Protein AF-A0A812TAL2-F1 (afdb_monomer)

pLDDT: mean 70.81, std 27.14, range [25.25, 98.31]

Solvent-accessible surface area (backbone atoms only — not comparable to full-atom values): 18413 Å² total; per-residue (Å²): 141,84,88,77,86,83,82,88,74,94,72,99,72,86,80,77,86,70,83,81,76,83,75,88,71,81,83,80,89,79,87,90,86,90,84,83,92,79,91,80,86,88,83,81,95,79,86,88,77,86,75,78,80,83,80,77,78,79,77,62,91,80,79,77,72,78,91,72,80,92,76,93,80,84,91,73,89,74,75,75,75,74,78,81,70,75,44,68,90,78,67,33,70,95,39,42,75,54,50,40,64,72,46,57,54,49,50,55,55,48,54,50,52,53,41,52,52,51,50,57,46,23,55,50,31,34,54,51,9,53,55,29,54,60,48,64,79,84,64,83,71,69,89,88,45,74,67,40,54,53,50,52,54,49,42,52,49,36,34,56,51,9,53,51,28,35,50,52,18,49,49,42,53,68,50,54,39,47,48,48,56,51,51,53,52,50,50,54,53,54,49,53,50,53,54,52,46,50,53,50,52,50,51,52,53,50,51,50,51,53,52,36,53,50,34,47,51,50,22,53,51,32,45,52,53,18,50,51,37,46,50,50,40,70,68,43,77,89,53,57,68,72,59,42,51,50,38,47,52,50,20,53,52,33,46,52,50,20,53,54,31,43,54,55,30,54,52,37,48,58,52,69,76,40,83,90,70,61,96,81,39,76,76,57,73,78,73,76,76,77,81,81,80,79,87,128

Foldseek 3Di:
DDDDDDDDDDDDDDDDPDDPPPDDDDDDDDDDDDDDDDDDDDDDDDDDDDDPPPPPPVDDPVPPPDPDDDDDDDDDPDDPPPPPPPDCVHRCLVVVVVCCVPPLVVVLVVLVVVLVVLLVQLVVLLVQLVVLLPPCPPPDQDPDDPVSVVVVVVNVVSNVSSVVSNVSSVCSVPPVSVVSVVVSVVSVVVSVLVVVLSVVLVVLLVVLVVQLVVLVVVLVVLVVVLVVLVVCLVVVPVDDPVVSVVSVVVSVVSVVVSVVSVVVNVVSVVVSPDDSDDVPRPVVVVVPDDPPPDDD

Secondary structure (DSSP, 8-state):
-------------------------------------------------PPP--------TT--S----------------------HHHHSGGGHHHHIIIIIHHHHHHHHHHHHHHHHHHHHHHHHHHHHHTTTTT----TT-HHHHHHHHHHHHHHHHHHHHHHHHHHIIIIIIHHHHHHHHHHHHHHHHHHHHHHHHHHHHHHHHHHHHHHHHHHHHHHHHHHHHHHHHHH-TTS-HHHHHHHHHHHHHHHHHHHHHHHHHHHHHHHHHS----TT-TTGGGS---------

InterPro domains:
  IPR027267 AH/BAR domain superfamily [G3DSA:1.20.1270.60] (82-274)
  IPR027267 AH/BAR domain superfamily [SSF103657] (87-273)

Radius of gyration: 39.33 Å; Cα contacts (8 Å, |Δi|>4): 130; chains: 1; bounding box: 79×53×125 Å

Sequence (296 aa):
MIVISVTSVGLRQKIPIAAVVVSWREPVSAMAQDAPAAAAEAPPDRPIASMPELTSQAEWPWRKVESAESVEEKEAPAEVPEDKSLRFRRDLWDKFDFLWRERIEPSQGLLQKVADLLRSRAELERKYGESLLGFGGDLQVEPGNPLHTAVDAMIVNFRNRGEQSITLADELEQDIIVCFDTVIKQHKEVSRKIHSDVQLVTKYAQERRKAHDRLARRYGSRCAEAEYLAQDCLQAVSMKTADRLKLAQQATVLSKQARLAEYEYYQSIEQADGPVVPAECSLCLVAGQLPATSRS

Structure (mmCIF, N/CA/C/O backbone):
data_AF-A0A812TAL2-F1
#
_entry.id   AF-A0A812TAL2-F1
#
loop_
_atom_site.group_PDB
_atom_site.id
_atom_site.type_symbol
_atom_site.label_atom_id
_atom_site.label_alt_id
_atom_site.label_comp_id
_atom_site.label_asym_id
_atom_site.label_entity_id
_atom_site.label_seq_id
_atom_site.pdbx_PDB_ins_code
_atom_site.Cartn_x
_atom_site.Cartn_y
_atom_site.Cartn_z
_atom_site.occupancy
_atom_site.B_iso_or_equiv
_atom_site.auth_seq_id
_atom_site.auth_comp_id
_atom_site.auth_asym_id
_atom_site.auth_atom_id
_atom_site.pdbx_PDB_model_num
ATOM 1 N N . MET A 1 1 ? 17.053 24.116 -25.003 1.00 30.70 1 MET A N 1
ATOM 2 C CA . MET A 1 1 ? 18.026 24.622 -24.011 1.00 30.70 1 MET A CA 1
ATOM 3 C C . MET A 1 1 ? 17.245 25.312 -22.904 1.00 30.70 1 MET A C 1
ATOM 5 O O . MET A 1 1 ? 16.652 26.351 -23.159 1.00 30.70 1 MET A O 1
ATOM 9 N N . ILE A 1 2 ? 17.159 24.708 -21.720 1.00 27.19 2 ILE A N 1
ATOM 10 C CA . ILE A 1 2 ? 16.550 25.344 -20.545 1.00 27.19 2 ILE A CA 1
ATOM 11 C C . ILE A 1 2 ? 17.633 25.395 -19.475 1.00 27.19 2 ILE A C 1
ATOM 13 O O . ILE A 1 2 ? 18.136 24.367 -19.033 1.00 27.19 2 ILE A O 1
ATOM 17 N N . VAL A 1 3 ? 18.028 26.616 -19.129 1.00 27.23 3 VAL A N 1
ATOM 18 C CA . VAL A 1 3 ? 18.949 26.920 -18.037 1.00 27.23 3 VAL A CA 1
ATOM 19 C C . VAL A 1 3 ? 18.149 26.878 -16.742 1.00 27.23 3 VAL A C 1
ATOM 21 O O . VAL A 1 3 ? 17.163 27.600 -16.607 1.00 27.23 3 VAL A O 1
ATOM 24 N N . ILE A 1 4 ? 18.579 26.059 -15.784 1.00 30.67 4 ILE A N 1
ATOM 25 C CA . ILE A 1 4 ? 18.065 26.092 -14.414 1.00 30.67 4 ILE A CA 1
ATOM 26 C C . ILE A 1 4 ? 19.209 26.560 -13.515 1.00 30.67 4 ILE A C 1
ATOM 28 O O . ILE A 1 4 ? 20.098 25.789 -13.162 1.00 30.67 4 ILE A O 1
ATOM 32 N N . SER A 1 5 ? 19.193 27.846 -13.158 1.00 25.25 5 SER A N 1
ATOM 33 C CA . SER A 1 5 ? 20.009 28.375 -12.064 1.00 25.25 5 SER A CA 1
ATOM 34 C C . SER A 1 5 ? 19.399 27.938 -10.738 1.00 25.25 5 SER A C 1
ATOM 36 O O . SER A 1 5 ? 18.287 28.339 -10.400 1.00 25.25 5 SER A O 1
ATOM 38 N N . VAL A 1 6 ? 20.141 27.142 -9.972 1.00 29.20 6 VAL A N 1
ATOM 39 C CA . VAL A 1 6 ? 19.824 26.841 -8.575 1.00 29.20 6 VAL A CA 1
ATOM 40 C C . VAL A 1 6 ? 20.571 27.844 -7.703 1.00 29.20 6 VAL A C 1
ATOM 42 O O . VAL A 1 6 ? 21.775 27.720 -7.497 1.00 29.20 6 VAL A O 1
ATOM 45 N N . THR A 1 7 ? 19.869 28.843 -7.175 1.00 26.55 7 THR A N 1
ATOM 46 C CA . THR A 1 7 ? 20.359 29.630 -6.039 1.00 26.55 7 THR A CA 1
ATOM 47 C C . THR A 1 7 ? 19.768 29.059 -4.757 1.00 26.55 7 THR A C 1
ATOM 49 O O . THR A 1 7 ? 18.566 29.118 -4.506 1.00 26.55 7 THR A O 1
ATOM 52 N N . SER A 1 8 ? 20.633 28.464 -3.936 1.00 37.31 8 SER A N 1
ATOM 53 C CA . SER A 1 8 ? 20.283 28.006 -2.597 1.00 37.31 8 SER A CA 1
ATOM 54 C C . SER A 1 8 ? 20.095 29.201 -1.666 1.00 37.31 8 SER A C 1
ATOM 56 O O . SER A 1 8 ? 21.035 29.969 -1.460 1.00 37.31 8 SER A O 1
ATOM 58 N N . VAL A 1 9 ? 18.936 29.305 -1.021 1.00 28.78 9 VAL A N 1
ATOM 59 C CA . VAL A 1 9 ? 18.803 30.014 0.255 1.00 28.78 9 VAL A CA 1
ATOM 60 C C . VAL A 1 9 ? 17.969 29.133 1.170 1.00 28.78 9 VAL A C 1
ATOM 62 O O . VAL A 1 9 ? 16.832 28.781 0.864 1.00 28.78 9 VAL A O 1
ATOM 65 N N . GLY A 1 10 ? 18.583 28.713 2.274 1.00 36.44 10 GLY A N 1
ATOM 66 C CA . GLY A 1 10 ? 17.944 27.883 3.276 1.00 36.44 10 GLY A CA 1
ATOM 67 C C . GLY A 1 10 ? 16.764 28.593 3.924 1.00 36.44 10 GLY A C 1
ATOM 68 O O . GLY A 1 10 ? 16.885 29.730 4.363 1.00 36.44 10 GLY A O 1
ATOM 69 N N . LEU A 1 11 ? 15.645 27.885 4.036 1.00 28.44 11 LEU A N 1
ATOM 70 C CA . LEU A 1 11 ? 14.628 28.090 5.060 1.00 28.44 11 LEU A CA 1
ATOM 71 C C . LEU A 1 11 ? 13.729 26.855 5.084 1.00 28.44 11 LEU A C 1
ATOM 73 O O . LEU A 1 11 ? 13.242 26.386 4.060 1.00 28.44 11 LEU A O 1
ATOM 77 N N . ARG A 1 12 ? 13.553 26.303 6.286 1.00 42.06 12 ARG A N 1
ATOM 78 C CA . ARG A 1 12 ? 12.640 25.201 6.599 1.00 42.06 12 ARG A CA 1
ATOM 79 C C . ARG A 1 12 ? 11.240 25.516 6.068 1.00 42.06 12 ARG A C 1
ATOM 81 O O . ARG A 1 12 ? 10.525 26.273 6.719 1.00 42.06 12 ARG A O 1
ATOM 88 N N . GLN A 1 13 ? 10.809 24.910 4.966 1.00 30.39 13 GLN A N 1
ATOM 89 C CA . GLN A 1 13 ? 9.411 24.977 4.544 1.00 30.39 13 GLN A CA 1
ATOM 90 C C . GLN A 1 13 ? 8.909 23.636 4.011 1.00 30.39 13 GLN A C 1
ATOM 92 O O . GLN A 1 13 ? 9.583 22.909 3.290 1.00 30.39 13 GLN A O 1
ATOM 97 N N . LYS A 1 14 ? 7.710 23.314 4.497 1.00 32.12 14 LYS A N 1
ATOM 98 C CA . LYS A 1 14 ? 6.925 22.100 4.299 1.00 32.12 14 LYS A CA 1
ATOM 99 C C . LYS A 1 14 ? 6.654 21.894 2.809 1.00 32.12 14 LYS A C 1
ATOM 101 O O . LYS A 1 14 ? 6.206 22.821 2.146 1.00 32.12 14 LYS A O 1
ATOM 106 N N . ILE A 1 15 ? 6.870 20.678 2.318 1.00 28.09 15 ILE A N 1
ATOM 107 C CA . ILE A 1 15 ? 6.481 20.263 0.967 1.00 28.09 15 ILE A CA 1
ATOM 108 C C . ILE A 1 15 ? 5.014 19.807 1.036 1.00 28.09 15 ILE A C 1
ATOM 110 O O . ILE A 1 15 ? 4.747 18.791 1.682 1.00 28.09 15 ILE A O 1
ATOM 114 N N . PRO A 1 16 ? 4.041 20.505 0.423 1.00 29.81 16 PRO A N 1
ATOM 115 C CA . PRO A 1 16 ? 2.752 19.897 0.137 1.00 29.81 16 PRO A CA 1
ATOM 116 C C . PRO A 1 16 ? 2.925 18.939 -1.048 1.00 29.81 16 PRO A C 1
ATOM 118 O O . PRO A 1 16 ? 3.434 19.323 -2.100 1.00 29.81 16 PRO A O 1
ATOM 121 N N . ILE A 1 17 ? 2.503 17.684 -0.886 1.00 31.28 17 ILE A N 1
ATOM 122 C CA . ILE A 1 17 ? 2.359 16.748 -2.006 1.00 31.28 17 ILE A CA 1
ATOM 123 C C . ILE A 1 17 ? 1.153 17.234 -2.815 1.00 31.28 17 ILE A C 1
ATOM 125 O O . ILE A 1 17 ? 0.009 16.895 -2.519 1.00 31.28 17 ILE A O 1
ATOM 129 N N . ALA A 1 18 ? 1.403 18.104 -3.791 1.00 29.84 18 ALA A N 1
ATOM 130 C CA . ALA A 1 18 ? 0.420 18.445 -4.803 1.00 29.84 18 ALA A CA 1
ATOM 131 C C . ALA A 1 18 ? 0.191 17.206 -5.677 1.00 29.84 18 ALA A C 1
ATOM 133 O O . ALA A 1 18 ? 1.143 16.594 -6.161 1.00 29.84 18 ALA A O 1
ATOM 134 N N . ALA A 1 19 ? -1.075 16.831 -5.859 1.00 29.42 19 ALA A N 1
ATOM 135 C CA . ALA A 1 19 ? -1.477 15.852 -6.853 1.00 29.42 19 ALA A CA 1
ATOM 136 C C . ALA A 1 19 ? -0.951 16.306 -8.222 1.00 29.42 19 ALA A C 1
ATOM 138 O O . ALA A 1 19 ? -1.400 17.314 -8.767 1.00 29.42 19 ALA A O 1
ATOM 139 N N . VAL A 1 20 ? 0.030 15.582 -8.759 1.00 29.33 20 VAL A N 1
ATOM 140 C CA . VAL A 1 20 ? 0.539 15.820 -10.107 1.00 29.33 20 VAL A CA 1
ATOM 141 C C . VAL A 1 20 ? -0.487 15.245 -11.078 1.00 29.33 20 VAL A C 1
ATOM 143 O O . VAL A 1 20 ? -0.451 14.071 -11.434 1.00 29.33 20 VAL A O 1
ATOM 146 N N . VAL A 1 21 ? -1.446 16.078 -11.477 1.00 26.06 21 VAL A N 1
ATOM 147 C CA . VAL A 1 21 ? -2.254 15.838 -12.673 1.00 26.06 21 VAL A CA 1
ATOM 148 C C . VAL A 1 21 ? -1.368 16.196 -13.861 1.00 26.06 21 VAL A C 1
ATOM 150 O O . VAL A 1 21 ? -1.176 17.370 -14.175 1.00 26.06 21 VAL A O 1
ATOM 153 N N . VAL A 1 22 ? -0.782 15.184 -14.502 1.00 27.78 22 VAL A N 1
ATOM 154 C CA . VAL A 1 22 ? -0.082 15.361 -15.779 1.00 27.78 22 VAL A CA 1
ATOM 155 C C . VAL A 1 22 ? -1.143 15.577 -16.858 1.00 27.78 22 VAL A C 1
ATOM 157 O O . VAL A 1 22 ? -1.722 14.632 -17.389 1.00 27.78 22 VAL A O 1
ATOM 160 N N . SER A 1 23 ? -1.441 16.844 -17.142 1.00 25.81 23 SER A N 1
ATOM 161 C CA . SER A 1 23 ? -2.232 17.247 -18.303 1.00 25.81 23 SER A CA 1
ATOM 162 C C . SER A 1 23 ? -1.348 17.159 -19.543 1.00 25.81 23 SER A C 1
ATOM 164 O O . SER A 1 23 ? -0.488 18.013 -19.753 1.00 25.81 23 SER A O 1
ATOM 166 N N . TRP A 1 24 ? -1.575 16.152 -20.382 1.00 26.67 24 TRP A N 1
ATOM 167 C CA . TRP A 1 24 ? -1.003 16.100 -21.723 1.00 26.67 24 TRP A CA 1
ATOM 168 C C . TRP A 1 24 ? -1.652 17.197 -22.569 1.00 26.67 24 TRP A C 1
ATOM 170 O O . TRP A 1 24 ? -2.841 17.133 -22.874 1.00 26.67 24 TRP A O 1
ATOM 180 N N . ARG A 1 25 ? -0.887 18.239 -22.899 1.00 27.52 25 ARG A N 1
ATOM 181 C CA . ARG A 1 25 ? -1.290 19.258 -23.870 1.00 27.52 25 ARG A CA 1
ATOM 182 C C . ARG A 1 25 ? -0.411 19.079 -25.097 1.00 27.52 25 ARG A C 1
ATOM 184 O O . ARG A 1 25 ? 0.802 19.248 -25.009 1.00 27.52 25 ARG A O 1
ATOM 191 N N . GLU A 1 26 ? -1.026 18.697 -26.208 1.00 27.73 26 GLU A N 1
ATOM 192 C CA . GLU A 1 26 ? -0.368 18.629 -27.511 1.00 27.73 26 GLU A CA 1
ATOM 193 C C . GLU A 1 26 ? 0.228 20.005 -27.856 1.00 27.73 26 GLU A C 1
ATOM 195 O O . GLU A 1 26 ? -0.466 21.023 -27.722 1.00 27.73 26 GLU A O 1
ATOM 200 N N . PRO A 1 27 ? 1.498 20.090 -28.285 1.00 31.77 27 PRO A N 1
ATOM 201 C CA . PRO A 1 27 ? 2.029 21.336 -28.803 1.00 31.77 27 PRO A CA 1
ATOM 202 C C . PRO A 1 27 ? 1.453 21.581 -30.201 1.00 31.77 27 PRO A C 1
ATOM 204 O O . PRO A 1 27 ? 1.850 20.9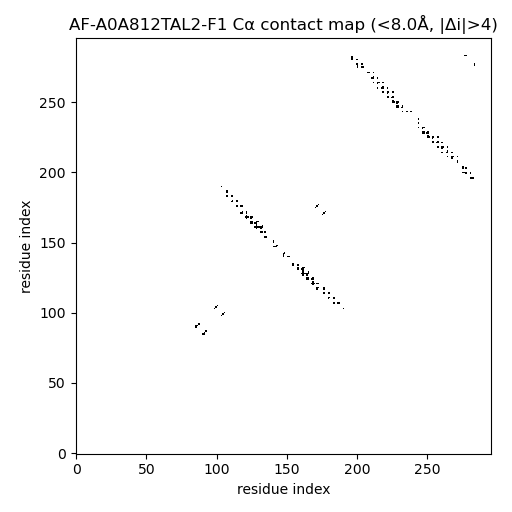64 -31.188 1.00 31.77 27 PRO A O 1
ATOM 207 N N . VAL A 1 28 ? 0.515 22.525 -30.276 1.00 31.89 28 VAL A N 1
ATOM 208 C CA . VAL A 1 28 ? 0.110 23.182 -31.522 1.00 31.89 28 VAL A CA 1
ATOM 209 C C . VAL A 1 28 ? 1.352 23.849 -32.118 1.00 31.89 28 VAL A C 1
ATOM 211 O O . VAL A 1 28 ? 1.876 24.810 -31.556 1.00 31.89 28 VAL A O 1
ATOM 214 N N . SER A 1 29 ? 1.834 23.322 -33.245 1.00 32.53 29 SER A N 1
ATOM 215 C CA . SER A 1 29 ? 2.862 23.968 -34.063 1.00 32.53 29 SER A CA 1
ATOM 216 C C . SER A 1 29 ? 2.326 25.296 -34.586 1.00 32.53 29 SER A C 1
ATOM 218 O O . SER A 1 29 ? 1.415 25.324 -35.412 1.00 32.53 29 SER A O 1
ATOM 220 N N . ALA A 1 30 ? 2.907 26.396 -34.119 1.00 29.53 30 ALA A N 1
ATOM 221 C CA . ALA A 1 30 ? 2.729 27.708 -34.711 1.00 29.53 30 ALA A CA 1
ATOM 222 C C . ALA A 1 30 ? 4.096 28.257 -35.133 1.00 29.53 30 ALA A C 1
ATOM 224 O O . ALA A 1 30 ? 5.024 28.313 -34.331 1.00 29.53 30 ALA A O 1
ATOM 225 N N . MET A 1 31 ? 4.133 28.722 -36.384 1.00 28.98 31 MET A N 1
ATOM 226 C CA . MET A 1 31 ? 5.158 29.549 -37.032 1.00 28.98 31 MET A CA 1
ATOM 227 C C . MET A 1 31 ? 6.303 28.813 -37.742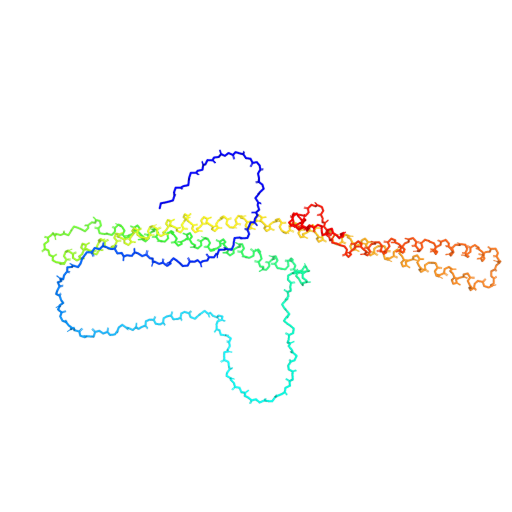 1.00 28.98 31 MET A C 1
ATOM 229 O O . MET A 1 31 ? 7.442 28.776 -37.292 1.00 28.98 31 MET A O 1
ATOM 233 N N . ALA A 1 32 ? 5.984 28.336 -38.947 1.00 29.98 32 ALA A N 1
ATOM 234 C CA . ALA A 1 32 ? 6.913 28.312 -40.069 1.00 29.98 32 ALA A CA 1
ATOM 235 C C . ALA A 1 32 ? 6.538 29.457 -41.025 1.00 29.98 32 ALA A C 1
ATOM 237 O O . ALA A 1 32 ? 5.535 29.343 -41.726 1.00 29.98 32 ALA A O 1
ATOM 238 N N . GLN A 1 33 ? 7.310 30.546 -41.039 1.00 31.41 33 GLN A N 1
ATOM 239 C CA . GLN A 1 33 ? 7.365 31.518 -42.139 1.00 31.41 33 GLN A CA 1
ATOM 240 C C . GLN A 1 33 ? 8.771 32.128 -42.176 1.00 31.41 33 GLN A C 1
ATOM 242 O O . GLN A 1 33 ? 9.156 32.811 -41.235 1.00 31.41 33 GLN A O 1
ATOM 247 N N . ASP A 1 34 ? 9.541 31.770 -43.208 1.00 28.14 34 ASP A N 1
ATOM 248 C CA . ASP A 1 34 ? 10.341 32.671 -44.060 1.00 28.14 34 ASP A CA 1
ATOM 249 C C . ASP A 1 34 ? 11.491 31.913 -44.745 1.00 28.14 34 ASP A C 1
ATOM 251 O O . ASP A 1 34 ? 12.514 31.631 -44.129 1.00 28.14 34 ASP A O 1
ATOM 255 N N . ALA A 1 35 ? 11.321 31.601 -46.037 1.00 30.00 35 ALA A N 1
ATOM 256 C CA . ALA A 1 35 ? 12.364 31.660 -47.074 1.00 30.00 35 ALA A CA 1
ATOM 257 C C . ALA A 1 35 ? 11.774 31.304 -48.462 1.00 30.00 35 ALA A C 1
ATOM 259 O O . ALA A 1 35 ? 10.789 30.568 -48.534 1.00 30.00 35 ALA A O 1
ATOM 260 N N . PRO A 1 36 ? 12.321 31.856 -49.564 1.00 34.84 36 PRO A N 1
ATOM 261 C CA . PRO A 1 36 ? 11.548 32.186 -50.757 1.00 34.84 36 PRO A CA 1
ATOM 262 C C . PRO A 1 36 ? 11.497 31.093 -51.831 1.00 34.84 36 PRO A C 1
ATOM 264 O O . PRO A 1 36 ? 12.333 30.198 -51.918 1.00 34.84 36 PRO A O 1
ATOM 267 N N . ALA A 1 37 ? 10.493 31.257 -52.693 1.00 37.22 37 ALA A N 1
ATOM 268 C CA . ALA A 1 37 ? 10.231 30.494 -53.900 1.00 37.22 37 ALA A CA 1
ATOM 269 C C . ALA A 1 37 ? 11.394 30.529 -54.907 1.00 37.22 37 ALA A C 1
ATOM 271 O O . ALA A 1 37 ? 11.850 31.600 -55.308 1.00 37.22 37 ALA A O 1
ATOM 272 N N . ALA A 1 38 ? 11.777 29.353 -55.405 1.00 29.05 38 ALA A N 1
ATOM 273 C CA . ALA A 1 38 ? 12.469 29.200 -56.677 1.00 29.05 38 ALA A CA 1
ATOM 274 C C . ALA A 1 38 ? 11.894 27.981 -57.410 1.00 29.05 38 ALA A C 1
ATOM 276 O O . ALA A 1 38 ? 11.919 26.856 -56.917 1.00 29.05 38 ALA A O 1
ATOM 277 N N . ALA A 1 39 ? 11.310 28.257 -58.571 1.00 35.16 39 ALA A N 1
ATOM 278 C CA . ALA A 1 39 ? 10.731 27.296 -59.491 1.00 35.16 39 ALA A CA 1
ATOM 279 C C . ALA A 1 39 ? 11.816 26.454 -60.180 1.00 35.16 39 ALA A C 1
ATOM 281 O O . ALA A 1 39 ? 12.817 27.013 -60.620 1.00 35.16 39 ALA A O 1
ATOM 282 N N . ALA A 1 40 ? 11.572 25.152 -60.353 1.00 31.55 40 ALA A N 1
ATOM 283 C CA . ALA A 1 40 ? 12.162 24.353 -61.429 1.00 31.55 40 ALA A CA 1
ATOM 284 C C . ALA A 1 40 ? 11.382 23.037 -61.626 1.00 31.55 40 ALA A C 1
ATOM 286 O O . ALA A 1 40 ? 11.437 22.137 -60.798 1.00 31.55 40 ALA A O 1
ATOM 287 N N . GLU A 1 41 ? 10.629 23.013 -62.727 1.00 31.02 41 GLU A N 1
ATOM 288 C CA . GLU A 1 41 ? 10.324 21.891 -63.631 1.00 31.02 41 GLU A CA 1
ATOM 289 C C . GLU A 1 41 ? 9.938 20.508 -63.070 1.00 31.02 41 GLU A C 1
ATOM 291 O O . GLU A 1 41 ? 10.752 19.734 -62.575 1.00 31.02 41 GLU A O 1
ATOM 296 N N . ALA A 1 42 ? 8.677 20.140 -63.316 1.00 39.56 42 ALA A N 1
ATOM 297 C CA . ALA A 1 42 ? 8.181 18.769 -63.258 1.00 39.56 42 ALA A CA 1
ATOM 298 C C . ALA A 1 42 ? 8.373 18.045 -64.609 1.00 39.56 42 ALA A C 1
ATOM 300 O O . ALA A 1 42 ? 8.048 18.622 -65.651 1.00 39.56 42 ALA A O 1
ATOM 301 N N . PRO A 1 43 ? 8.790 16.765 -64.607 1.00 41.12 43 PRO A N 1
ATOM 302 C CA . PRO A 1 43 ? 8.540 15.843 -65.712 1.00 41.12 43 PRO A CA 1
ATOM 303 C C . PRO A 1 43 ? 7.686 14.621 -65.279 1.00 41.12 43 PRO A C 1
ATOM 305 O O . PRO A 1 43 ? 7.455 14.413 -64.089 1.00 41.12 43 PRO A O 1
ATOM 308 N N . PRO A 1 44 ? 7.148 13.843 -66.241 1.00 41.84 44 PRO A N 1
ATOM 309 C CA . PRO A 1 44 ? 5.729 13.487 -66.279 1.00 41.84 44 PRO A CA 1
ATOM 310 C C . PRO A 1 44 ? 5.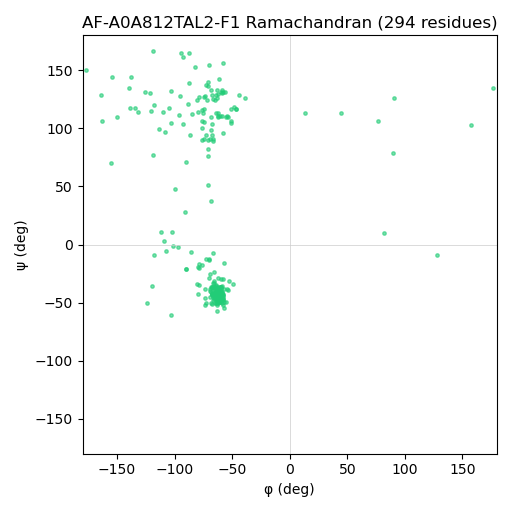355 12.145 -65.635 1.00 41.84 44 PRO A C 1
ATOM 312 O O . PRO A 1 44 ? 6.185 11.257 -65.435 1.00 41.84 44 PRO A O 1
ATOM 315 N N . ASP A 1 45 ? 4.045 12.018 -65.411 1.00 42.16 45 ASP A N 1
ATOM 316 C CA . ASP A 1 45 ? 3.298 10.845 -64.959 1.00 42.16 45 ASP A CA 1
ATOM 317 C C . ASP A 1 45 ? 3.771 9.512 -65.563 1.00 42.16 45 ASP A C 1
ATOM 319 O O . ASP A 1 45 ? 3.755 9.292 -66.779 1.00 42.16 45 ASP A O 1
ATOM 323 N N . ARG A 1 46 ? 4.081 8.561 -64.676 1.00 36.34 46 ARG A N 1
ATOM 324 C CA . ARG A 1 46 ? 3.993 7.124 -64.959 1.00 36.34 46 ARG A CA 1
ATOM 325 C C . ARG A 1 46 ? 3.116 6.463 -63.892 1.00 36.34 46 ARG A C 1
ATOM 327 O O . ARG A 1 46 ? 3.341 6.710 -62.709 1.00 36.34 46 ARG A O 1
ATOM 334 N N . PRO A 1 47 ? 2.134 5.631 -64.278 1.00 44.28 47 PRO A N 1
ATOM 335 C CA . PRO A 1 47 ? 1.241 4.980 -63.331 1.00 44.28 47 PRO A CA 1
ATOM 336 C C . PRO A 1 47 ? 1.834 3.652 -62.824 1.00 44.28 47 PRO A C 1
ATOM 338 O O . PRO A 1 47 ? 2.685 3.064 -63.491 1.00 44.28 47 PRO A O 1
ATOM 341 N N . ILE A 1 48 ? 1.246 3.143 -61.727 1.00 33.31 48 ILE A N 1
ATOM 342 C CA . ILE A 1 48 ? 1.384 1.789 -61.135 1.00 33.31 48 ILE A CA 1
ATOM 343 C C . ILE A 1 48 ? 2.529 1.705 -60.093 1.00 33.31 48 ILE A C 1
ATOM 345 O O . ILE A 1 48 ? 3.657 2.066 -60.386 1.00 33.31 48 ILE A O 1
ATOM 349 N N . ALA A 1 49 ? 2.351 1.258 -58.845 1.00 31.72 49 ALA A N 1
ATOM 350 C CA . ALA A 1 49 ? 1.332 0.400 -58.246 1.00 31.72 49 ALA A CA 1
ATOM 351 C C . ALA A 1 49 ? 0.880 0.926 -56.873 1.00 31.72 49 ALA A C 1
ATOM 353 O O . ALA A 1 49 ? 1.680 1.420 -56.081 1.00 31.72 49 ALA A O 1
ATOM 354 N N . SER A 1 50 ? -0.407 0.749 -56.587 1.00 39.09 50 SER A N 1
ATOM 355 C CA . SER A 1 50 ? -1.016 0.863 -55.264 1.00 39.09 50 SER A CA 1
ATOM 356 C C . SER A 1 50 ? -0.200 0.118 -54.202 1.00 39.09 50 SER A C 1
ATOM 358 O O . SER A 1 50 ? -0.086 -1.109 -54.252 1.00 39.09 50 SER A O 1
ATOM 360 N N . MET A 1 51 ? 0.336 0.855 -53.228 1.00 33.19 51 MET A N 1
ATOM 361 C CA . MET A 1 51 ? 0.769 0.272 -51.960 1.00 33.19 51 MET A CA 1
ATOM 362 C C . MET A 1 51 ? -0.453 -0.378 -51.295 1.00 33.19 51 MET A C 1
ATOM 364 O O . MET A 1 51 ? -1.497 0.272 -51.225 1.00 33.19 51 MET A O 1
ATOM 368 N N . PRO A 1 52 ? -0.376 -1.630 -50.813 1.00 38.69 52 PRO A N 1
ATOM 369 C CA . PRO A 1 52 ? -1.430 -2.155 -49.963 1.00 38.69 52 PRO A CA 1
ATOM 370 C C . PRO A 1 52 ? -1.433 -1.347 -48.661 1.00 38.69 52 PRO A C 1
ATOM 372 O O . PRO A 1 52 ? -0.401 -1.241 -47.994 1.00 38.69 52 PRO A O 1
ATOM 375 N N . GLU A 1 53 ? -2.579 -0.762 -48.312 1.00 37.06 53 GLU A N 1
ATOM 376 C CA . GLU A 1 53 ? -2.820 -0.215 -46.979 1.00 37.06 53 GLU A CA 1
ATOM 377 C C . GLU A 1 53 ? -2.527 -1.314 -45.953 1.00 37.06 53 GLU A C 1
ATOM 379 O O . GLU A 1 53 ? -3.258 -2.299 -45.842 1.00 37.06 53 GLU A O 1
ATOM 384 N N . LEU A 1 54 ? -1.438 -1.164 -45.195 1.00 32.28 54 LEU A N 1
ATOM 385 C CA . LEU A 1 54 ? -1.242 -1.934 -43.975 1.00 32.28 54 LEU A CA 1
ATOM 386 C C . LEU A 1 54 ? -2.229 -1.407 -42.927 1.00 32.28 54 LEU A C 1
ATOM 388 O O . LEU A 1 54 ? -1.887 -0.620 -42.047 1.00 32.28 54 LEU A O 1
ATOM 392 N N . THR A 1 55 ? -3.470 -1.877 -42.996 1.00 40.50 55 THR A N 1
ATOM 393 C CA . THR A 1 55 ? -4.381 -1.876 -41.854 1.00 40.50 55 THR A CA 1
ATOM 394 C C . THR A 1 55 ? -3.896 -2.925 -40.853 1.00 40.50 55 THR A C 1
ATOM 396 O O . THR A 1 55 ? -4.460 -4.012 -40.755 1.00 40.50 55 THR A O 1
ATOM 399 N N . SER A 1 56 ? -2.833 -2.637 -40.096 1.00 36.91 56 SER A N 1
ATOM 400 C CA . SER A 1 56 ? -2.521 -3.417 -38.892 1.00 36.91 56 SER A CA 1
ATOM 401 C C . SER A 1 56 ? -3.220 -2.773 -37.700 1.00 36.91 56 SER A C 1
ATOM 403 O O . SER A 1 56 ? -2.613 -2.144 -36.831 1.00 36.91 56 SER A O 1
ATOM 405 N N . GLN A 1 57 ? -4.542 -2.908 -37.684 1.00 35.06 57 GLN A N 1
ATOM 406 C CA . GLN A 1 57 ? -5.330 -2.713 -36.482 1.00 35.06 57 GLN A CA 1
ATOM 407 C C . GLN A 1 57 ? -4.942 -3.853 -35.528 1.00 35.06 57 GLN A C 1
ATOM 409 O O . GLN A 1 57 ? -5.460 -4.961 -35.616 1.00 35.06 57 GLN A O 1
ATOM 414 N N . ALA A 1 58 ? -3.942 -3.625 -34.675 1.00 35.06 58 ALA A N 1
ATOM 415 C CA . ALA A 1 58 ? -3.625 -4.544 -33.592 1.00 35.06 58 ALA A CA 1
ATOM 416 C C . ALA A 1 58 ? -4.797 -4.504 -32.598 1.00 35.06 58 ALA A C 1
ATOM 418 O O . ALA A 1 58 ? -4.898 -3.611 -31.754 1.00 35.06 58 ALA A O 1
ATOM 419 N N . GLU A 1 59 ? -5.738 -5.431 -32.768 1.00 32.19 59 GLU A N 1
ATOM 420 C CA . GLU A 1 59 ? -6.857 -5.639 -31.857 1.00 32.19 59 GLU A CA 1
ATOM 421 C C . GLU A 1 59 ? -6.324 -6.080 -30.490 1.00 32.19 59 GLU A C 1
ATOM 423 O O . GLU A 1 59 ? -5.757 -7.160 -30.325 1.00 32.19 59 GLU A O 1
ATOM 428 N N . TRP A 1 60 ? -6.505 -5.225 -29.486 1.00 33.00 60 TRP A N 1
ATOM 429 C CA . TRP A 1 60 ? -6.209 -5.562 -28.100 1.00 33.00 60 TRP A CA 1
ATOM 430 C C . TRP A 1 60 ? -7.248 -6.575 -27.575 1.00 33.00 60 TRP A C 1
ATOM 432 O O . TRP A 1 60 ? -8.446 -6.359 -27.785 1.00 33.00 60 TRP A O 1
ATOM 442 N N . PRO A 1 61 ? -6.853 -7.637 -26.839 1.00 35.16 61 PRO A N 1
ATOM 443 C CA . PRO A 1 61 ? -7.706 -8.807 -26.566 1.00 35.16 61 PRO A CA 1
ATOM 444 C C . PRO A 1 61 ? -8.936 -8.542 -25.684 1.00 35.16 61 PRO A C 1
ATOM 446 O O . PRO A 1 61 ? -9.763 -9.426 -25.498 1.00 35.16 61 PRO A O 1
ATOM 449 N N . TRP A 1 62 ? -9.068 -7.343 -25.119 1.00 42.56 62 TRP A N 1
ATOM 450 C CA . TRP A 1 62 ? -10.162 -6.962 -24.218 1.00 42.56 62 TRP A CA 1
ATOM 451 C C . TRP A 1 62 ? -11.296 -6.212 -24.933 1.00 42.56 62 TRP A C 1
ATOM 453 O O . TRP A 1 62 ? -12.295 -5.878 -24.304 1.00 42.56 62 TRP A O 1
ATOM 463 N N . ARG A 1 63 ? -11.167 -5.938 -26.241 1.00 33.59 63 ARG A N 1
ATOM 464 C CA . ARG A 1 63 ? -12.159 -5.187 -27.034 1.00 33.59 63 ARG A CA 1
ATOM 465 C C . ARG A 1 63 ? -13.218 -6.088 -27.697 1.00 33.59 63 ARG A C 1
ATOM 467 O O . ARG A 1 63 ? -13.763 -5.739 -28.737 1.00 33.59 63 ARG A O 1
ATOM 474 N N . LYS A 1 64 ? -13.505 -7.244 -27.094 1.00 36.25 64 LYS A N 1
ATOM 475 C CA . LYS A 1 64 ? -14.653 -8.099 -27.425 1.00 36.25 64 LYS A CA 1
ATOM 476 C C . LYS A 1 64 ? -15.542 -8.223 -26.193 1.00 36.25 64 LYS A C 1
ATOM 478 O O . LYS A 1 64 ? -15.507 -9.217 -25.480 1.00 36.25 64 LYS A O 1
ATOM 483 N N . VAL A 1 65 ? -16.309 -7.169 -25.941 1.00 35.69 65 VAL A N 1
ATOM 484 C CA . VAL A 1 65 ? -17.629 -7.308 -25.328 1.00 35.69 65 VAL A CA 1
ATOM 485 C C . VAL A 1 65 ? -18.592 -6.776 -26.372 1.00 35.69 65 VAL A C 1
ATOM 487 O O . VAL A 1 65 ? -18.418 -5.678 -26.897 1.00 35.69 65 VAL A O 1
ATOM 490 N N . GLU A 1 66 ? -19.483 -7.662 -26.769 1.00 32.75 66 GLU A N 1
ATOM 491 C CA . GLU A 1 66 ? -20.255 -7.641 -27.995 1.00 32.75 66 GLU A CA 1
ATOM 492 C C . GLU A 1 66 ? -21.194 -6.434 -28.059 1.00 32.75 66 GLU A C 1
ATOM 494 O O . GLU A 1 66 ? -22.041 -6.227 -27.193 1.00 32.75 66 GLU A O 1
ATOM 499 N N . SER A 1 67 ? -21.078 -5.671 -29.146 1.00 36.50 67 SER A N 1
ATOM 500 C CA . SER A 1 67 ? -22.222 -4.983 -29.731 1.00 36.50 67 SER A CA 1
ATOM 501 C C . SER A 1 67 ? -23.121 -6.060 -30.334 1.00 36.50 67 SER A C 1
ATOM 503 O O . SER A 1 67 ? -22.912 -6.467 -31.474 1.00 36.50 67 SER A O 1
ATOM 505 N N . ALA A 1 68 ? -24.068 -6.571 -29.549 1.00 35.16 68 ALA A N 1
ATOM 506 C CA . ALA A 1 68 ? -25.157 -7.388 -30.062 1.00 35.16 68 ALA A CA 1
ATOM 507 C C . ALA A 1 68 ? -26.374 -6.492 -30.304 1.00 35.16 68 ALA A C 1
ATOM 509 O O . ALA A 1 68 ? -26.773 -5.692 -29.457 1.00 35.16 68 ALA A O 1
ATOM 510 N N . GLU A 1 69 ? -26.883 -6.614 -31.520 1.00 33.69 69 GLU A N 1
ATOM 511 C CA . GLU A 1 69 ? -27.949 -5.843 -32.131 1.00 33.69 69 GLU A CA 1
ATOM 512 C C . GLU A 1 69 ? -29.275 -5.875 -31.360 1.00 33.69 69 GLU A C 1
ATOM 514 O O . GLU A 1 69 ? -29.614 -6.797 -30.621 1.00 33.69 69 GLU A O 1
ATOM 519 N N . SER A 1 70 ? -30.033 -4.815 -31.618 1.00 31.97 70 SER A N 1
ATOM 520 C CA . SER A 1 70 ? -31.430 -4.572 -31.287 1.0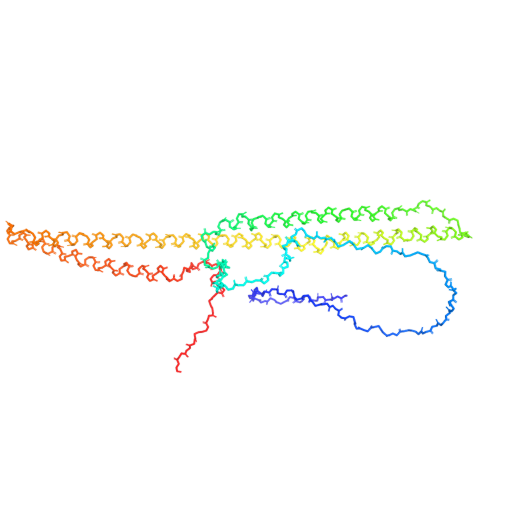0 31.97 70 SER A CA 1
ATOM 521 C C . SER A 1 70 ? -32.367 -5.755 -31.551 1.00 31.97 70 SER A C 1
ATOM 523 O O . SER A 1 70 ? -32.491 -6.207 -32.689 1.00 31.97 70 SER A O 1
ATOM 525 N N . VAL A 1 71 ? -33.147 -6.121 -30.533 1.00 33.75 71 VAL A N 1
ATOM 526 C CA . VAL A 1 71 ? -34.456 -6.767 -30.687 1.00 33.75 71 VAL A CA 1
ATOM 527 C C . VAL A 1 71 ? -35.446 -6.032 -29.779 1.00 33.75 71 VAL A C 1
ATOM 529 O O . VAL A 1 71 ? -35.299 -6.025 -28.559 1.00 33.75 71 VAL A O 1
ATOM 532 N N . GLU A 1 72 ? -36.430 -5.369 -30.388 1.00 37.50 72 GLU A N 1
ATOM 533 C CA . GLU A 1 72 ? -37.647 -4.897 -29.721 1.00 37.50 72 GLU A CA 1
ATOM 534 C C . GLU A 1 72 ? -38.488 -6.104 -29.267 1.00 37.50 72 GLU A C 1
ATOM 536 O O . GLU A 1 72 ? -38.813 -6.939 -30.101 1.00 37.50 72 GLU A O 1
ATOM 541 N N . GLU A 1 73 ? -38.856 -6.195 -27.982 1.00 30.58 73 GLU A N 1
ATOM 542 C CA . GLU A 1 73 ? -40.258 -6.240 -27.507 1.00 30.58 73 GLU A CA 1
ATOM 543 C C . GLU A 1 73 ? -40.358 -6.442 -25.972 1.00 30.58 73 GLU A C 1
ATOM 545 O O . GLU A 1 73 ? -39.769 -7.360 -25.411 1.00 30.58 73 GLU A O 1
ATOM 550 N N . LYS A 1 74 ? -41.237 -5.631 -25.356 1.00 30.92 74 LYS A N 1
ATOM 551 C CA . LYS A 1 74 ? -42.012 -5.821 -24.101 1.00 30.92 74 LYS A CA 1
ATOM 552 C C . LYS A 1 74 ? -41.376 -5.668 -22.699 1.00 30.92 74 LYS A C 1
ATOM 554 O O . LYS A 1 74 ? -40.719 -6.549 -22.163 1.00 30.92 74 LYS A O 1
ATOM 559 N N . GLU A 1 75 ? -41.759 -4.537 -22.091 1.00 37.25 75 GLU A N 1
ATOM 560 C CA . GLU A 1 75 ? -42.074 -4.232 -20.678 1.00 37.25 75 GLU A CA 1
ATOM 561 C C . GLU A 1 75 ? -41.704 -5.227 -19.558 1.00 37.25 75 GLU A C 1
ATOM 563 O O . GLU A 1 75 ? -42.380 -6.227 -19.329 1.00 37.25 75 GLU A O 1
ATOM 568 N N . ALA A 1 76 ? -40.770 -4.789 -18.709 1.00 34.25 76 ALA A N 1
ATOM 569 C CA . ALA A 1 76 ? -40.918 -4.724 -17.249 1.00 34.25 76 ALA A CA 1
ATOM 570 C C . ALA A 1 76 ? -39.962 -3.627 -16.724 1.00 34.25 76 ALA A C 1
ATOM 572 O O . ALA A 1 76 ? -38.886 -3.456 -17.305 1.00 34.25 76 ALA A O 1
ATOM 573 N N . PRO A 1 77 ? -40.305 -2.848 -15.678 1.00 37.66 77 PRO A N 1
ATOM 574 C CA . PRO A 1 77 ? -39.411 -1.817 -15.163 1.00 37.66 77 PRO A CA 1
ATOM 575 C C . PRO A 1 77 ? -38.198 -2.496 -14.526 1.00 37.66 77 PRO A C 1
ATOM 577 O O . PRO A 1 77 ? -38.287 -3.067 -13.441 1.00 37.66 77 PRO A O 1
ATOM 580 N N . ALA A 1 78 ? -37.072 -2.463 -15.235 1.00 40.94 78 ALA A N 1
ATOM 581 C CA . ALA A 1 78 ? -35.795 -2.908 -14.717 1.00 40.94 78 ALA A CA 1
ATOM 582 C C . ALA A 1 78 ? -35.435 -2.023 -13.520 1.00 40.94 78 ALA A C 1
ATOM 584 O O . ALA A 1 78 ? -35.155 -0.831 -13.672 1.00 40.94 78 ALA A O 1
ATOM 585 N N . GLU A 1 79 ? -35.469 -2.611 -12.325 1.00 45.31 79 GLU A N 1
ATOM 586 C CA . GLU A 1 79 ? -34.747 -2.081 -11.179 1.00 45.31 79 GLU A CA 1
ATOM 587 C C . GLU A 1 79 ? -33.321 -1.797 -11.644 1.00 45.31 79 GLU A C 1
ATOM 589 O O . GLU A 1 79 ? -32.618 -2.692 -12.119 1.00 45.31 79 GLU A O 1
ATOM 594 N N . VAL A 1 80 ? -32.925 -0.526 -11.575 1.00 44.03 80 VAL A N 1
ATOM 595 C CA . VAL A 1 80 ? -31.548 -0.105 -11.816 1.00 44.03 80 VAL A CA 1
ATOM 596 C C . VAL A 1 80 ? -30.683 -0.992 -10.923 1.00 44.03 80 VAL A C 1
ATOM 598 O O . VAL A 1 80 ? -30.859 -0.929 -9.703 1.00 44.03 80 VAL A O 1
ATOM 601 N N . PRO A 1 81 ? -29.797 -1.846 -11.471 1.00 44.66 81 PRO A N 1
ATOM 602 C CA . PRO A 1 81 ? -28.887 -2.588 -10.627 1.00 44.66 81 PRO A CA 1
ATOM 603 C C . PRO A 1 81 ? -28.051 -1.522 -9.940 1.00 44.66 81 PRO A C 1
ATOM 605 O O . PRO A 1 81 ? -27.306 -0.805 -10.609 1.00 44.66 81 PRO A O 1
ATOM 608 N N . GLU A 1 82 ? -28.260 -1.350 -8.630 1.00 47.75 82 GLU A N 1
ATOM 609 C CA . GLU A 1 82 ? -27.428 -0.471 -7.827 1.00 47.75 82 GLU A CA 1
ATOM 610 C C . GLU A 1 82 ? -25.995 -0.806 -8.189 1.00 47.75 82 GLU A C 1
ATOM 612 O O . GLU A 1 82 ? -25.547 -1.947 -8.040 1.00 47.75 82 GLU A O 1
ATOM 617 N N . ASP A 1 83 ? -25.326 0.189 -8.750 1.00 46.25 83 ASP A N 1
ATOM 618 C CA . ASP A 1 83 ? -23.946 0.116 -9.150 1.00 46.25 83 ASP A CA 1
ATOM 619 C C . ASP A 1 83 ? -23.175 -0.238 -7.873 1.00 46.25 83 ASP A C 1
ATOM 621 O O . ASP A 1 83 ? -22.901 0.620 -7.026 1.00 46.25 83 ASP A O 1
ATOM 625 N N . LYS A 1 84 ? -22.900 -1.538 -7.673 1.00 56.19 84 LYS A N 1
ATOM 626 C CA . LYS A 1 84 ? -22.093 -2.096 -6.576 1.00 56.19 84 LYS A CA 1
ATOM 627 C C . LYS A 1 84 ? -20.635 -1.730 -6.823 1.00 56.19 84 LYS A C 1
ATOM 629 O O . LYS A 1 84 ? -19.739 -2.573 -6.823 1.00 56.19 84 LYS A O 1
ATOM 634 N N . SER A 1 85 ? -20.402 -0.450 -7.064 1.00 50.00 85 SER A N 1
ATOM 635 C CA . SER A 1 85 ? -19.109 0.180 -7.101 1.00 50.00 85 SER A CA 1
ATOM 636 C C . SER A 1 85 ? -18.591 0.111 -5.671 1.00 50.00 85 SER A C 1
ATOM 638 O O . SER A 1 85 ? -18.897 0.967 -4.839 1.00 50.00 85 SER A O 1
ATOM 640 N N . LEU A 1 86 ? -17.906 -0.997 -5.364 1.00 50.62 86 LEU A N 1
ATOM 641 C CA . LEU A 1 86 ? -17.288 -1.268 -4.072 1.00 50.62 86 LEU A CA 1
ATOM 642 C C . LEU A 1 86 ? -16.443 -0.053 -3.712 1.00 50.62 86 LEU A C 1
ATOM 644 O O . LEU A 1 86 ? -15.396 0.203 -4.316 1.00 50.62 86 LEU A O 1
ATOM 648 N N . ARG A 1 87 ? -16.917 0.747 -2.759 1.00 56.44 87 ARG A N 1
ATOM 649 C CA . ARG A 1 87 ? -16.201 1.966 -2.399 1.00 56.44 87 ARG A CA 1
ATOM 650 C C . ARG A 1 87 ? -15.046 1.545 -1.515 1.00 56.44 87 ARG A C 1
ATOM 652 O O . ARG A 1 87 ? -15.252 0.920 -0.476 1.00 56.44 87 ARG A O 1
ATOM 659 N N . PHE A 1 88 ? -13.835 1.965 -1.880 1.00 52.53 88 PHE A N 1
ATOM 660 C CA . PHE A 1 88 ? -12.610 1.691 -1.116 1.00 52.53 88 PHE A CA 1
ATOM 661 C C . PHE A 1 88 ? -12.757 2.015 0.374 1.00 52.53 88 PHE A C 1
ATOM 663 O O . PHE A 1 88 ? -12.254 1.309 1.239 1.00 52.53 88 PHE A O 1
ATOM 670 N N . ARG A 1 89 ? -13.533 3.057 0.674 1.00 54.12 89 ARG A N 1
ATOM 671 C CA . ARG A 1 89 ? -13.793 3.541 2.028 1.00 54.12 89 ARG A CA 1
ATOM 672 C C . ARG A 1 89 ? -14.779 2.693 2.843 1.00 54.12 89 ARG A C 1
ATOM 674 O O . ARG A 1 89 ? -14.845 2.889 4.048 1.00 54.12 89 ARG A O 1
ATOM 681 N N . ARG A 1 90 ? -15.578 1.832 2.202 1.00 54.78 90 ARG A N 1
ATOM 682 C CA . ARG A 1 90 ? -16.719 1.141 2.827 1.00 54.78 90 ARG A CA 1
ATOM 683 C C . ARG A 1 90 ? -16.588 -0.385 2.793 1.00 54.78 90 ARG A C 1
ATOM 685 O O . ARG A 1 90 ? -16.926 -1.016 3.783 1.00 54.78 90 ARG A O 1
ATOM 692 N N . ASP A 1 91 ? -16.021 -0.948 1.722 1.00 59.88 91 ASP A N 1
ATOM 693 C CA . ASP A 1 91 ? -16.038 -2.405 1.482 1.00 59.88 91 ASP A CA 1
ATOM 694 C C . ASP A 1 91 ? -14.647 -3.061 1.449 1.00 59.88 91 ASP A C 1
ATOM 696 O O . ASP A 1 91 ? -14.531 -4.287 1.383 1.00 59.88 91 ASP A O 1
ATOM 700 N N . LEU A 1 92 ? -13.578 -2.258 1.448 1.00 65.88 92 LEU A N 1
ATOM 701 C CA . LEU A 1 92 ? -12.211 -2.750 1.245 1.00 65.88 92 LEU A CA 1
ATOM 702 C C . LEU A 1 92 ? -11.343 -2.739 2.503 1.00 65.88 92 LEU A C 1
ATOM 704 O O . LEU A 1 92 ? -10.243 -3.281 2.456 1.00 65.88 92 LEU A O 1
ATOM 708 N N . TRP A 1 93 ? -11.831 -2.205 3.627 1.00 68.38 93 TRP A N 1
ATOM 709 C CA . TRP A 1 93 ? -11.074 -2.209 4.883 1.00 68.38 93 TRP A CA 1
ATOM 710 C C . TRP A 1 93 ? -10.777 -3.638 5.356 1.00 68.38 93 TRP A C 1
ATOM 712 O O . TRP A 1 93 ? -9.622 -3.995 5.573 1.00 68.38 93 TRP A O 1
ATOM 722 N N . ASP A 1 94 ? -11.795 -4.499 5.361 1.00 73.31 94 ASP A N 1
ATOM 723 C CA . ASP A 1 94 ? -11.658 -5.913 5.737 1.00 73.31 94 ASP A CA 1
ATOM 724 C C . ASP A 1 94 ? -10.876 -6.741 4.700 1.00 73.31 94 ASP A C 1
ATOM 726 O O . ASP A 1 94 ? -10.476 -7.873 4.963 1.00 73.31 94 ASP A O 1
ATOM 730 N N . LYS A 1 95 ? -10.650 -6.183 3.504 1.00 81.31 95 LYS A N 1
ATOM 731 C CA . LYS A 1 95 ? -9.946 -6.828 2.386 1.00 81.31 95 LYS A CA 1
ATOM 732 C C . LYS A 1 95 ? -8.594 -6.181 2.087 1.00 81.31 95 LYS A C 1
ATOM 734 O O . LYS A 1 95 ? -8.000 -6.498 1.054 1.00 81.31 95 LYS A O 1
ATOM 739 N N . PHE A 1 96 ? -8.095 -5.301 2.956 1.00 86.00 96 PHE A N 1
ATOM 740 C CA . PHE A 1 96 ? -6.838 -4.592 2.723 1.00 86.00 96 PHE A CA 1
ATOM 741 C C . PHE A 1 96 ? -5.681 -5.563 2.471 1.00 86.00 96 PHE A C 1
ATOM 743 O O . PHE A 1 96 ? -5.009 -5.449 1.452 1.00 86.00 96 PHE A O 1
ATOM 750 N N . ASP A 1 97 ? -5.516 -6.579 3.323 1.00 86.44 97 ASP A N 1
ATOM 751 C CA . ASP A 1 97 ? -4.435 -7.565 3.189 1.00 86.44 97 ASP A CA 1
ATOM 752 C C . ASP A 1 97 ? -4.519 -8.378 1.891 1.00 86.44 97 ASP A C 1
ATOM 754 O O . ASP A 1 97 ? -3.502 -8.850 1.381 1.00 86.44 97 ASP A O 1
ATOM 758 N N . PHE A 1 98 ? -5.731 -8.578 1.368 1.00 88.19 98 PHE A N 1
ATOM 759 C CA . PHE A 1 98 ? -5.944 -9.239 0.084 1.00 88.19 98 PHE A CA 1
ATOM 760 C C . PHE A 1 98 ? -5.525 -8.320 -1.067 1.00 88.19 98 PHE A C 1
ATOM 762 O O . PHE A 1 98 ? -4.725 -8.715 -1.908 1.00 88.19 98 PHE A O 1
ATOM 769 N N . LEU A 1 99 ? -5.997 -7.069 -1.078 1.00 86.19 99 LEU A N 1
ATOM 770 C CA . LEU A 1 99 ? -5.599 -6.089 -2.094 1.00 86.19 99 LEU A CA 1
ATOM 771 C C . LEU A 1 99 ? -4.096 -5.811 -2.075 1.00 86.19 99 LEU A C 1
ATOM 773 O O . LEU A 1 99 ? -3.484 -5.627 -3.127 1.00 86.19 99 LEU A O 1
ATOM 777 N N . TRP A 1 100 ? -3.503 -5.797 -0.886 1.00 89.31 100 TRP A N 1
ATOM 778 C CA . TRP A 1 100 ? -2.075 -5.618 -0.707 1.00 89.31 100 TRP A CA 1
ATOM 779 C C . TRP A 1 100 ? -1.281 -6.687 -1.462 1.00 89.31 100 TRP A C 1
ATOM 781 O O . TRP A 1 100 ? -0.468 -6.359 -2.330 1.00 89.31 100 TRP A O 1
ATOM 791 N N . ARG A 1 101 ? -1.596 -7.959 -1.192 1.00 90.44 101 ARG A N 1
ATOM 792 C CA . ARG A 1 101 ? -0.932 -9.130 -1.780 1.00 90.44 101 ARG A CA 1
ATOM 793 C C . ARG A 1 101 ? -1.226 -9.315 -3.266 1.00 90.44 101 ARG A C 1
ATOM 795 O O . ARG A 1 101 ? -0.331 -9.667 -4.021 1.00 90.44 101 ARG A O 1
ATOM 802 N N . GLU A 1 102 ? -2.456 -9.057 -3.701 1.00 90.25 102 GLU A N 1
ATOM 803 C CA . GLU A 1 102 ? -2.880 -9.351 -5.079 1.00 90.25 102 GLU A CA 1
ATOM 804 C C . GLU A 1 102 ? -2.652 -8.194 -6.057 1.00 90.25 102 GLU A C 1
ATOM 806 O O . GLU A 1 102 ? -2.625 -8.398 -7.272 1.00 90.25 102 GLU A O 1
ATOM 811 N N . ARG A 1 103 ? -2.521 -6.954 -5.569 1.00 88.50 103 ARG A N 1
ATOM 812 C CA . ARG A 1 103 ? -2.419 -5.769 -6.439 1.00 88.50 103 ARG A CA 1
ATOM 813 C C . ARG A 1 103 ? -1.173 -4.937 -6.181 1.00 88.50 103 ARG A C 1
ATOM 815 O O . ARG A 1 103 ? -0.471 -4.622 -7.138 1.00 88.50 103 ARG A O 1
ATOM 822 N N . ILE A 1 104 ? -0.902 -4.576 -4.928 1.00 89.06 104 ILE A N 1
ATOM 823 C CA . ILE A 1 104 ? 0.137 -3.585 -4.597 1.00 89.06 104 ILE A CA 1
ATOM 824 C C . ILE A 1 104 ? 1.541 -4.197 -4.636 1.00 89.06 104 ILE A C 1
ATOM 826 O O . ILE A 1 104 ? 2.464 -3.581 -5.166 1.00 89.06 104 ILE A O 1
ATOM 830 N N . GLU A 1 105 ? 1.731 -5.406 -4.109 1.00 89.19 105 GLU A N 1
ATOM 831 C CA . GLU A 1 105 ? 3.025 -6.096 -4.211 1.00 89.19 105 GLU A CA 1
ATOM 832 C C . GLU A 1 105 ? 3.348 -6.532 -5.654 1.00 89.19 105 GLU A C 1
ATOM 834 O O . GLU A 1 105 ? 4.455 -6.249 -6.129 1.00 89.19 105 GLU A O 1
ATOM 839 N N . PRO A 1 106 ? 2.411 -7.128 -6.421 1.00 92.88 106 PRO A N 1
ATOM 840 C CA . PRO A 1 106 ? 2.678 -7.523 -7.800 1.00 92.88 106 PRO A CA 1
ATOM 841 C C . PRO A 1 106 ? 2.937 -6.340 -8.734 1.00 92.88 106 PRO A C 1
ATOM 843 O O . PRO A 1 106 ? 3.752 -6.468 -9.649 1.00 92.88 106 PRO A O 1
ATOM 846 N N . SER A 1 107 ? 2.301 -5.182 -8.511 1.00 92.00 107 SER A N 1
ATOM 847 C CA . SER A 1 107 ? 2.541 -3.990 -9.337 1.00 92.00 107 SER A CA 1
ATOM 848 C C . SER A 1 107 ? 3.980 -3.482 -9.210 1.00 92.00 107 SER A C 1
ATOM 850 O O . SER A 1 107 ? 4.575 -3.085 -10.212 1.00 92.00 107 SER A O 1
ATOM 852 N N . GLN A 1 108 ? 4.588 -3.579 -8.021 1.00 89.88 108 GLN A N 1
ATOM 853 C CA . GLN A 1 108 ? 6.010 -3.273 -7.826 1.00 89.88 108 GLN A CA 1
ATOM 854 C C . GLN A 1 108 ? 6.903 -4.214 -8.630 1.00 89.88 108 GLN A C 1
ATOM 856 O O . GLN A 1 108 ? 7.840 -3.770 -9.295 1.00 89.88 108 GLN A O 1
ATOM 861 N N . GLY A 1 109 ? 6.602 -5.514 -8.579 1.00 92.50 109 GLY A N 1
ATOM 862 C CA . GLY A 1 109 ? 7.323 -6.517 -9.356 1.00 92.50 109 GLY A CA 1
ATOM 863 C C . GLY A 1 109 ? 7.181 -6.290 -10.862 1.00 92.50 109 GLY A C 1
ATOM 864 O O . GLY A 1 109 ? 8.151 -6.445 -11.599 1.00 92.50 109 GLY A O 1
ATOM 865 N N . LEU A 1 110 ? 5.997 -5.881 -11.323 1.00 94.00 110 LEU A N 1
ATOM 866 C CA . LEU A 1 110 ? 5.753 -5.561 -12.727 1.00 94.00 110 LEU A CA 1
ATOM 867 C C . LEU A 1 110 ? 6.564 -4.343 -13.184 1.00 94.00 110 LEU A C 1
ATOM 869 O O . LEU A 1 110 ? 7.195 -4.413 -14.234 1.00 94.00 110 LEU A O 1
ATOM 873 N N . LEU A 1 111 ? 6.605 -3.266 -12.391 1.00 94.06 111 LEU A N 1
ATOM 874 C CA . LEU A 1 111 ? 7.418 -2.084 -12.705 1.00 94.06 111 LEU A CA 1
ATOM 875 C C . LEU A 1 111 ? 8.904 -2.432 -12.832 1.00 94.06 111 LEU A C 1
ATOM 877 O O . LEU A 1 111 ? 9.556 -1.978 -13.769 1.00 94.06 111 LEU A O 1
ATOM 881 N N . GLN A 1 112 ? 9.423 -3.281 -11.940 1.00 95.19 112 GLN A N 1
ATOM 882 C CA . GLN A 1 112 ? 10.807 -3.747 -12.032 1.00 95.19 112 GLN A CA 1
ATOM 883 C C . GLN A 1 112 ? 11.054 -4.528 -13.329 1.00 95.19 112 GLN A C 1
ATOM 885 O O . GLN A 1 112 ? 12.012 -4.238 -14.037 1.00 95.19 112 GLN A O 1
ATOM 890 N N . LYS A 1 113 ? 10.158 -5.459 -13.684 1.00 96.75 113 LYS A N 1
ATOM 891 C CA . LYS A 1 113 ? 10.263 -6.232 -14.934 1.00 96.75 113 LYS A CA 1
ATOM 892 C C . LYS A 1 113 ? 10.230 -5.343 -16.176 1.00 96.75 113 LYS A C 1
ATOM 894 O O . LYS A 1 113 ? 10.956 -5.610 -17.127 1.00 96.75 113 LYS A O 1
ATOM 899 N N . VAL A 1 114 ? 9.396 -4.302 -16.177 1.00 96.75 114 VAL A N 1
ATOM 900 C CA . VAL A 1 114 ? 9.341 -3.328 -17.278 1.00 96.75 114 VAL A CA 1
ATOM 901 C C . VAL A 1 114 ? 10.658 -2.558 -17.375 1.00 96.75 114 VAL A C 1
ATOM 903 O O . VAL A 1 114 ? 11.201 -2.443 -18.470 1.00 96.75 114 VAL A O 1
ATOM 906 N N . ALA A 1 115 ? 11.213 -2.096 -16.251 1.00 96.44 115 ALA A N 1
ATOM 907 C CA . ALA A 1 115 ? 12.515 -1.431 -16.237 1.00 96.44 115 ALA A CA 1
ATOM 908 C C . ALA A 1 115 ? 13.639 -2.351 -16.752 1.00 96.44 115 ALA A C 1
ATOM 910 O O . ALA A 1 115 ? 14.457 -1.926 -17.563 1.00 96.44 115 ALA A O 1
ATOM 911 N N . ASP A 1 116 ? 13.650 -3.622 -16.341 1.00 97.31 116 ASP A N 1
ATOM 912 C CA . ASP A 1 116 ? 14.634 -4.609 -16.804 1.00 97.31 116 ASP A CA 1
ATOM 913 C C . ASP A 1 116 ? 14.510 -4.878 -18.314 1.00 97.31 116 ASP A C 1
ATOM 915 O O . ASP A 1 116 ? 15.516 -4.931 -19.020 1.00 97.31 116 ASP A O 1
ATOM 919 N N . LEU A 1 117 ? 13.280 -4.970 -18.834 1.00 98.12 117 LEU A N 1
ATOM 920 C CA . LEU A 1 117 ? 13.026 -5.118 -20.269 1.00 98.12 117 LEU A CA 1
ATOM 921 C C . LEU A 1 117 ? 13.535 -3.908 -21.062 1.00 98.12 117 LEU A C 1
ATOM 923 O O . LEU A 1 117 ? 14.134 -4.079 -22.124 1.00 98.12 117 LEU A O 1
ATOM 927 N N . LEU A 1 118 ? 13.328 -2.695 -20.548 1.00 97.81 118 LEU A N 1
ATOM 928 C CA . LEU A 1 118 ? 13.825 -1.474 -21.183 1.00 97.81 118 LEU A CA 1
ATOM 929 C C . LEU A 1 118 ? 15.354 -1.403 -21.169 1.00 97.81 118 LEU A C 1
ATOM 931 O O . LEU A 1 118 ? 15.931 -0.986 -22.169 1.00 97.81 118 LEU A O 1
ATOM 935 N N . ARG A 1 119 ? 16.017 -1.880 -20.105 1.00 98.00 119 ARG A N 1
ATOM 936 C CA . ARG A 1 119 ? 17.488 -2.008 -20.073 1.00 98.00 119 ARG A CA 1
ATOM 937 C C . ARG A 1 119 ? 17.980 -2.956 -21.160 1.00 98.00 119 ARG A C 1
ATOM 939 O O . ARG A 1 119 ? 18.849 -2.593 -21.944 1.00 98.00 119 ARG A O 1
ATOM 946 N N . SER A 1 120 ? 17.367 -4.138 -21.274 1.00 98.12 120 SER A N 1
ATOM 947 C CA . SER A 1 120 ? 17.694 -5.078 -22.354 1.00 98.12 120 SER A CA 1
ATOM 948 C C . SER A 1 120 ? 17.450 -4.473 -23.739 1.00 98.12 120 SER A C 1
ATOM 950 O O . SER A 1 120 ? 18.225 -4.723 -24.660 1.00 98.12 120 SER A O 1
ATOM 952 N N . ARG A 1 121 ? 16.397 -3.658 -23.907 1.00 98.00 121 ARG A N 1
ATOM 953 C CA . ARG A 1 121 ? 16.150 -2.952 -25.170 1.00 98.00 121 ARG A CA 1
ATOM 954 C C . ARG A 1 121 ? 17.234 -1.916 -25.462 1.00 98.00 121 ARG A C 1
ATOM 956 O O . ARG A 1 121 ? 17.735 -1.918 -26.579 1.00 98.00 121 ARG A O 1
ATOM 963 N N . ALA A 1 122 ? 17.615 -1.089 -24.492 1.00 98.25 122 ALA A N 1
ATOM 964 C CA . ALA A 1 122 ? 18.670 -0.091 -24.665 1.00 98.25 122 ALA A CA 1
ATOM 965 C C . ALA A 1 122 ? 20.009 -0.740 -25.057 1.00 98.25 122 ALA A C 1
ATOM 967 O O . ALA A 1 122 ? 20.657 -0.306 -26.007 1.00 98.25 122 ALA A O 1
ATOM 968 N N . GLU A 1 123 ? 20.378 -1.856 -24.420 1.00 98.12 123 GLU A N 1
ATOM 969 C CA . GLU A 1 123 ? 21.573 -2.621 -24.797 1.00 98.12 123 GLU A CA 1
ATOM 970 C C . GLU A 1 123 ? 21.521 -3.145 -26.241 1.00 98.12 123 GLU A C 1
ATOM 972 O O . GLU A 1 123 ? 22.540 -3.147 -26.937 1.00 98.12 123 GLU A O 1
ATOM 977 N N . LEU A 1 124 ? 20.352 -3.610 -26.697 1.00 98.25 124 LEU A N 1
ATOM 978 C CA . LEU A 1 124 ? 20.168 -4.075 -28.073 1.00 98.25 124 LEU A CA 1
ATOM 979 C C . LEU A 1 124 ? 20.278 -2.927 -29.079 1.00 98.25 124 LEU A C 1
ATOM 981 O O . LEU A 1 124 ? 20.950 -3.093 -30.095 1.00 98.25 124 LEU A O 1
ATOM 985 N N . GLU A 1 125 ? 19.668 -1.777 -28.790 1.00 98.25 125 GLU A N 1
ATOM 986 C CA . GLU A 1 125 ? 19.753 -0.587 -29.647 1.00 98.25 125 GLU A CA 1
ATOM 987 C C . GLU A 1 125 ? 21.185 -0.054 -29.733 1.00 98.25 125 GLU A C 1
ATOM 989 O O . GLU A 1 125 ? 21.642 0.326 -30.814 1.00 98.25 125 GLU A O 1
ATOM 994 N N . ARG A 1 126 ? 21.939 -0.100 -28.630 1.00 98.19 126 ARG A N 1
ATOM 995 C CA . ARG A 1 126 ? 23.350 0.297 -28.625 1.00 98.19 126 ARG A CA 1
ATOM 996 C C . ARG A 1 126 ? 24.198 -0.626 -29.498 1.00 98.19 126 ARG A C 1
ATOM 998 O O . ARG A 1 126 ? 24.890 -0.146 -30.390 1.00 98.19 126 ARG A O 1
ATOM 1005 N N . LYS A 1 127 ? 24.076 -1.948 -29.320 1.00 97.81 127 LYS A N 1
ATOM 1006 C CA . LYS A 1 127 ? 24.795 -2.942 -30.146 1.00 97.81 127 LYS A CA 1
ATOM 1007 C C . LYS A 1 127 ? 24.432 -2.832 -31.627 1.00 97.81 127 LYS A C 1
ATOM 1009 O O . LYS A 1 127 ? 25.301 -2.959 -32.488 1.00 97.81 127 LYS A O 1
ATOM 1014 N N . TYR A 1 128 ? 23.154 -2.609 -31.931 1.00 97.81 128 TYR A N 1
ATOM 1015 C CA . TYR A 1 128 ? 22.694 -2.408 -33.302 1.00 97.81 128 TYR A CA 1
ATOM 1016 C C . TYR A 1 128 ? 23.294 -1.135 -33.910 1.00 97.81 128 TYR A C 1
ATOM 1018 O O . TYR A 1 128 ? 23.833 -1.181 -35.016 1.00 97.81 128 TYR A O 1
ATOM 1026 N N . GLY A 1 129 ? 23.284 -0.028 -33.165 1.00 97.12 129 GLY A N 1
ATOM 1027 C CA . GLY A 1 129 ? 23.869 1.232 -33.606 1.00 97.12 129 GLY A CA 1
ATOM 1028 C C . GLY A 1 129 ? 25.379 1.153 -33.829 1.00 97.12 129 GLY A C 1
ATOM 1029 O O . GLY A 1 129 ? 25.861 1.556 -34.886 1.00 97.12 129 GLY A O 1
ATOM 1030 N N . GLU A 1 130 ? 26.118 0.545 -32.898 1.00 96.50 130 GLU A N 1
ATOM 1031 C CA . GLU A 1 130 ? 27.558 0.282 -33.031 1.00 96.50 130 GLU A CA 1
ATOM 1032 C C . GLU A 1 130 ? 27.871 -0.577 -34.267 1.00 96.50 130 GLU A C 1
ATOM 1034 O O . GLU A 1 130 ? 28.797 -0.272 -35.022 1.00 96.50 130 GLU A O 1
ATOM 1039 N N . SER A 1 131 ? 27.064 -1.613 -34.528 1.00 96.25 131 SER A N 1
ATOM 1040 C CA . SER A 1 131 ? 27.220 -2.458 -35.717 1.00 96.25 131 SER A CA 1
ATOM 1041 C C . SER A 1 131 ? 26.988 -1.692 -37.023 1.00 96.25 131 SER A C 1
ATOM 1043 O O . SER A 1 131 ? 27.645 -1.996 -38.018 1.00 96.25 131 SER A O 1
ATOM 1045 N N . LEU A 1 132 ? 26.062 -0.727 -37.044 1.00 94.50 132 LEU A N 1
ATOM 1046 C CA . LEU A 1 132 ? 25.811 0.119 -38.213 1.00 94.50 132 LEU A CA 1
ATOM 1047 C C . LEU A 1 132 ? 26.917 1.159 -38.423 1.00 94.50 132 LEU A C 1
ATOM 1049 O O . LEU A 1 132 ? 27.306 1.406 -39.562 1.00 94.50 132 LEU A O 1
ATOM 1053 N N . LEU A 1 133 ? 27.452 1.735 -37.343 1.00 92.44 133 LEU A N 1
ATOM 1054 C CA . LEU A 1 133 ? 28.575 2.676 -37.410 1.00 92.44 133 LEU A CA 1
ATOM 1055 C C . LEU A 1 133 ? 29.861 2.015 -37.918 1.00 92.44 133 LEU A C 1
ATOM 1057 O O . LEU A 1 133 ? 30.619 2.638 -38.662 1.00 92.44 133 LEU A O 1
ATOM 1061 N N . GLY A 1 134 ? 30.091 0.754 -37.543 1.00 87.94 134 GLY A N 1
ATOM 1062 C CA . GLY A 1 134 ? 31.206 -0.049 -38.048 1.00 87.94 134 GLY A CA 1
ATOM 1063 C C . GLY A 1 134 ? 31.040 -0.509 -39.502 1.00 87.94 134 GLY A C 1
ATOM 1064 O O . GLY A 1 134 ? 32.003 -0.979 -40.110 1.00 87.94 134 GLY A O 1
ATOM 1065 N N . PHE A 1 135 ? 29.845 -0.377 -40.090 1.00 83.44 135 PHE A N 1
ATOM 1066 C CA . PHE A 1 135 ? 29.579 -0.826 -41.453 1.00 83.44 135 PHE A CA 1
ATOM 1067 C C . PHE A 1 135 ? 30.231 0.110 -42.484 1.00 83.44 135 PHE A C 1
ATOM 1069 O O . PHE A 1 135 ? 30.032 1.324 -42.473 1.00 83.44 135 PHE A O 1
ATOM 1076 N N . GLY A 1 136 ? 31.007 -0.459 -43.410 1.00 70.56 136 GLY A N 1
ATOM 1077 C CA . GLY A 1 136 ? 31.649 0.296 -44.493 1.00 70.56 136 GLY A CA 1
ATOM 1078 C C . GLY A 1 136 ? 32.956 1.004 -44.119 1.00 70.56 136 GLY A C 1
ATOM 1079 O O . GLY A 1 136 ? 33.456 1.777 -44.930 1.00 70.56 136 GLY A O 1
ATOM 1080 N N . GLY A 1 137 ? 33.534 0.741 -42.938 1.00 72.75 137 GLY A N 1
ATOM 1081 C CA . GLY A 1 137 ? 34.850 1.277 -42.545 1.00 72.75 137 GLY A CA 1
ATOM 1082 C C . GLY A 1 137 ? 36.000 0.870 -43.479 1.00 72.75 137 GLY A C 1
ATOM 1083 O O . GLY A 1 137 ? 36.916 1.657 -43.692 1.00 72.75 137 GLY A O 1
ATOM 1084 N N . ASP A 1 138 ? 35.895 -0.309 -44.101 1.00 72.38 138 ASP A N 1
ATOM 1085 C CA . ASP A 1 138 ? 36.909 -0.865 -45.010 1.00 72.38 138 ASP A CA 1
ATOM 1086 C C . ASP A 1 138 ? 36.555 -0.705 -46.500 1.00 72.38 138 ASP A C 1
ATOM 1088 O O . ASP A 1 138 ? 37.313 -1.127 -47.377 1.00 72.38 138 ASP A O 1
ATOM 1092 N N . LEU A 1 139 ? 35.392 -0.125 -46.819 1.00 74.25 139 LEU A N 1
ATOM 1093 C CA . LEU A 1 139 ? 34.920 -0.031 -48.197 1.00 74.25 139 LEU A CA 1
ATOM 1094 C C . LEU A 1 139 ? 35.496 1.231 -48.855 1.00 74.25 139 LEU A C 1
ATOM 1096 O O . LEU A 1 139 ? 34.942 2.320 -48.728 1.00 74.25 139 LEU A O 1
ATOM 1100 N N . GLN A 1 140 ? 36.622 1.091 -49.558 1.00 68.44 140 GLN A N 1
ATOM 1101 C CA . GLN A 1 140 ? 37.133 2.155 -50.423 1.00 68.44 140 GLN A CA 1
ATOM 1102 C C . GLN A 1 140 ? 36.360 2.150 -51.740 1.00 68.44 140 GLN A C 1
ATOM 1104 O O . GLN A 1 140 ? 36.416 1.194 -52.515 1.00 68.44 140 GLN A O 1
ATOM 1109 N N . VAL A 1 141 ? 35.603 3.216 -51.964 1.00 71.44 141 VAL A N 1
ATOM 1110 C CA . VAL A 1 141 ? 34.772 3.400 -53.145 1.00 71.44 141 VAL A CA 1
ATOM 1111 C C . VAL A 1 141 ? 35.467 4.415 -54.058 1.00 71.44 141 VAL A C 1
ATOM 1113 O O . VAL A 1 141 ? 35.701 5.554 -53.663 1.00 71.44 141 VAL A O 1
ATOM 1116 N N . GLU A 1 142 ? 35.841 3.991 -55.267 1.00 74.25 142 GLU A N 1
ATOM 1117 C CA . GLU A 1 142 ? 36.524 4.852 -56.241 1.00 74.25 142 GLU A CA 1
ATOM 1118 C C . GLU A 1 142 ? 35.580 5.952 -56.770 1.00 74.25 142 GLU A C 1
ATOM 1120 O O . GLU A 1 142 ? 34.441 5.666 -57.162 1.00 74.25 142 GLU A O 1
ATOM 1125 N N . PRO A 1 143 ? 36.018 7.221 -56.827 1.00 72.75 143 PRO A N 1
ATOM 1126 C CA . PRO A 1 143 ? 35.172 8.314 -57.284 1.00 72.75 143 PRO A CA 1
ATOM 1127 C C . PRO A 1 143 ? 34.948 8.266 -58.806 1.00 72.75 143 PRO A C 1
ATOM 1129 O O . PRO A 1 143 ? 35.880 8.079 -59.584 1.00 72.75 143 PRO A O 1
ATOM 1132 N N . GLY A 1 144 ? 33.705 8.501 -59.248 1.00 75.44 144 GLY A N 1
ATOM 1133 C CA . GLY A 1 144 ? 33.377 8.755 -60.664 1.00 75.44 144 GLY A CA 1
ATOM 1134 C C . GLY A 1 144 ? 32.260 7.902 -61.278 1.00 75.44 144 GLY A C 1
ATOM 1135 O O . GLY A 1 144 ? 31.805 8.214 -62.377 1.00 75.44 144 GLY A O 1
ATOM 1136 N N . ASN A 1 145 ? 31.772 6.866 -60.587 1.00 83.81 145 ASN A N 1
ATOM 1137 C CA . ASN A 1 145 ? 30.626 6.061 -61.035 1.00 83.81 145 ASN A CA 1
ATOM 1138 C C . ASN A 1 145 ? 29.353 6.447 -60.249 1.00 83.81 145 ASN A C 1
ATOM 1140 O O . ASN A 1 145 ? 29.393 6.455 -59.020 1.00 83.81 145 ASN A O 1
ATOM 1144 N N . PRO A 1 146 ? 28.197 6.683 -60.896 1.00 86.44 146 PRO A N 1
ATOM 1145 C CA . PRO A 1 146 ? 26.921 6.889 -60.201 1.00 86.44 146 PRO A CA 1
ATOM 1146 C C . PRO A 1 146 ? 26.554 5.776 -59.203 1.00 86.44 146 PRO A C 1
ATOM 1148 O O . PRO A 1 146 ? 25.932 6.044 -58.176 1.00 86.44 146 PRO A O 1
ATOM 1151 N N . LEU A 1 147 ? 26.967 4.530 -59.466 1.00 87.00 147 LEU A N 1
ATOM 1152 C CA . LEU A 1 147 ? 26.790 3.412 -58.531 1.00 87.00 147 LEU A CA 1
ATOM 1153 C C . LEU A 1 147 ? 27.639 3.575 -57.265 1.00 87.00 147 LEU A C 1
ATOM 1155 O O . LEU A 1 147 ? 27.180 3.240 -56.179 1.00 87.00 147 LEU A O 1
ATOM 1159 N N . HIS A 1 148 ? 28.848 4.123 -57.393 1.00 87.50 148 HIS A N 1
ATOM 1160 C CA . HIS A 1 148 ? 29.720 4.432 -56.262 1.00 87.50 148 HIS A CA 1
ATOM 1161 C C . HIS A 1 148 ? 29.094 5.518 -55.377 1.00 87.50 148 HIS A C 1
ATOM 1163 O O . HIS A 1 148 ? 28.960 5.313 -54.176 1.00 87.50 148 HIS A O 1
ATOM 1169 N N . THR A 1 149 ? 28.532 6.574 -55.975 1.00 86.94 149 THR A N 1
ATOM 1170 C CA . THR A 1 149 ? 27.761 7.591 -55.238 1.00 86.94 149 THR A CA 1
ATOM 1171 C C . THR A 1 149 ? 26.542 7.008 -54.511 1.00 86.94 149 THR A C 1
ATOM 1173 O O . THR A 1 149 ? 26.236 7.417 -53.391 1.00 86.94 149 THR A O 1
ATOM 1176 N N . ALA A 1 150 ? 25.838 6.042 -55.111 1.00 89.25 150 ALA A N 1
ATOM 1177 C CA . ALA A 1 150 ? 24.709 5.373 -54.459 1.00 89.25 150 ALA A CA 1
ATOM 1178 C C . ALA A 1 150 ? 25.147 4.509 -53.259 1.00 89.25 150 ALA A C 1
ATOM 1180 O O . ALA A 1 150 ? 24.456 4.476 -52.239 1.00 89.25 150 ALA A O 1
ATOM 1181 N N . VAL A 1 151 ? 26.299 3.839 -53.360 1.00 89.38 151 VAL A N 1
ATOM 1182 C CA . VAL A 1 151 ? 26.902 3.079 -52.252 1.00 89.38 151 VAL A CA 1
ATOM 1183 C C . VAL A 1 151 ? 27.358 4.018 -51.134 1.00 89.38 151 VAL A C 1
ATOM 1185 O O . VAL A 1 151 ? 27.045 3.761 -49.972 1.00 89.38 151 VAL A O 1
ATOM 1188 N N . ASP A 1 152 ? 27.993 5.143 -51.462 1.00 87.69 152 ASP A N 1
ATOM 1189 C CA . ASP A 1 152 ? 28.394 6.155 -50.477 1.00 87.69 152 ASP A CA 1
ATOM 1190 C C . ASP A 1 152 ? 27.183 6.721 -49.725 1.00 87.69 152 ASP A C 1
ATOM 1192 O O . ASP A 1 152 ? 27.185 6.810 -48.495 1.00 87.69 152 ASP A O 1
ATOM 1196 N N . ALA A 1 153 ? 26.099 7.031 -50.445 1.00 90.38 153 ALA A N 1
ATOM 1197 C CA . ALA A 1 153 ? 24.849 7.480 -49.838 1.00 90.38 153 ALA A CA 1
ATOM 1198 C C . ALA A 1 153 ? 24.249 6.426 -48.888 1.00 90.38 153 ALA A C 1
ATOM 1200 O O . ALA A 1 153 ? 23.703 6.772 -47.837 1.00 90.38 153 ALA A O 1
ATOM 1201 N N . MET A 1 154 ? 24.375 5.137 -49.222 1.00 91.69 154 MET A N 1
ATOM 1202 C CA . MET A 1 154 ? 23.944 4.040 -48.355 1.00 91.69 154 MET A CA 1
ATOM 1203 C C . MET A 1 154 ? 24.797 3.946 -47.081 1.00 91.69 154 MET A C 1
ATOM 1205 O O . MET A 1 154 ? 24.240 3.798 -45.994 1.00 91.69 154 MET A O 1
ATOM 1209 N N . ILE A 1 155 ? 26.123 4.092 -47.188 1.00 91.38 155 ILE A N 1
ATOM 1210 C CA . ILE A 1 155 ? 27.034 4.104 -46.030 1.00 91.38 155 ILE A CA 1
ATOM 1211 C C . ILE A 1 155 ? 26.703 5.275 -45.098 1.00 91.38 155 ILE A C 1
ATOM 1213 O O . ILE A 1 155 ? 26.596 5.088 -43.884 1.00 91.38 155 ILE A O 1
ATOM 1217 N N . VAL A 1 156 ? 26.468 6.470 -45.650 1.00 91.38 156 VAL A N 1
ATOM 1218 C CA . VAL A 1 156 ? 26.017 7.634 -44.867 1.00 91.38 156 VAL A CA 1
ATOM 1219 C C . VAL A 1 156 ? 24.681 7.347 -44.172 1.00 91.38 156 VAL A C 1
ATOM 1221 O O . VAL A 1 156 ? 24.520 7.671 -42.997 1.00 91.38 156 VAL A O 1
ATOM 1224 N N . ASN A 1 157 ? 23.734 6.687 -44.848 1.00 94.19 157 ASN A N 1
ATOM 1225 C CA . ASN A 1 157 ? 22.457 6.307 -44.238 1.00 94.19 157 ASN A CA 1
ATOM 1226 C C . ASN A 1 157 ? 22.636 5.338 -43.058 1.00 94.19 157 ASN A C 1
ATOM 1228 O O . ASN A 1 157 ? 22.006 5.531 -42.016 1.00 94.19 157 ASN A O 1
ATOM 1232 N N . PHE A 1 158 ? 23.507 4.333 -43.194 1.00 94.81 158 PHE A N 1
ATOM 1233 C CA . PHE A 1 158 ? 23.817 3.413 -42.098 1.00 94.81 158 PHE A CA 1
ATOM 1234 C C . PHE A 1 158 ? 24.426 4.137 -40.903 1.00 94.81 158 PHE A C 1
ATOM 1236 O O . PHE A 1 158 ? 23.976 3.906 -39.783 1.00 94.81 158 PHE A O 1
ATOM 1243 N N . ARG A 1 159 ? 25.363 5.065 -41.130 1.00 93.81 159 ARG A N 1
ATOM 1244 C CA . ARG A 1 159 ? 25.944 5.867 -40.045 1.00 93.81 159 ARG A CA 1
ATOM 1245 C C . ARG A 1 159 ? 24.889 6.698 -39.321 1.00 93.81 159 ARG A C 1
ATOM 1247 O O . ARG A 1 159 ? 24.759 6.577 -38.108 1.00 93.81 159 ARG A O 1
ATOM 1254 N N . ASN A 1 160 ? 24.061 7.431 -40.067 1.00 95.75 160 ASN A N 1
ATOM 1255 C CA . ASN A 1 160 ? 22.992 8.253 -39.491 1.00 95.75 160 ASN A CA 1
ATOM 1256 C C . ASN A 1 160 ? 21.994 7.413 -38.675 1.00 95.75 160 ASN A C 1
ATOM 1258 O O . ASN A 1 160 ? 21.572 7.816 -37.593 1.00 95.75 160 ASN A O 1
ATOM 1262 N N . ARG A 1 161 ? 21.615 6.226 -39.167 1.00 96.81 161 ARG A N 1
ATOM 1263 C CA . ARG A 1 161 ? 20.754 5.293 -38.418 1.00 96.81 161 ARG A CA 1
ATOM 1264 C C . ARG A 1 161 ? 21.449 4.719 -37.187 1.00 96.81 161 ARG A C 1
ATOM 1266 O O . ARG A 1 161 ? 20.796 4.530 -36.166 1.00 96.81 161 ARG A O 1
ATOM 1273 N N . GLY A 1 162 ? 22.750 4.455 -37.279 1.00 97.50 162 GLY A N 1
ATOM 1274 C CA . GLY A 1 162 ? 23.560 4.007 -36.154 1.00 97.50 162 GLY A CA 1
ATOM 1275 C C . GLY A 1 162 ? 23.576 5.029 -35.017 1.00 97.50 162 GLY A C 1
ATOM 1276 O O . GLY A 1 162 ? 23.297 4.675 -33.873 1.00 97.50 162 GLY A O 1
ATOM 1277 N N . GLU A 1 163 ? 23.795 6.305 -35.343 1.00 97.50 163 GLU A N 1
ATOM 1278 C CA . GLU A 1 163 ? 23.753 7.418 -34.382 1.00 97.50 163 GLU A CA 1
ATOM 1279 C C . GLU A 1 163 ? 22.371 7.578 -33.730 1.00 97.50 163 GLU A C 1
ATOM 1281 O O . GLU A 1 163 ? 22.272 7.733 -32.511 1.00 97.50 163 GLU A O 1
ATOM 1286 N N . GLN A 1 164 ? 21.295 7.483 -34.520 1.00 98.00 164 GLN A N 1
ATOM 1287 C CA . GLN A 1 164 ? 19.921 7.520 -34.001 1.00 98.00 164 GLN A CA 1
ATOM 1288 C C . GLN A 1 164 ? 19.644 6.372 -33.024 1.00 98.00 164 GLN A C 1
ATOM 1290 O O . GLN A 1 164 ? 19.039 6.587 -31.977 1.00 98.00 164 GLN A O 1
ATOM 1295 N N . SER A 1 165 ? 20.109 5.163 -33.346 1.00 98.12 165 SER A N 1
ATOM 1296 C CA . SER A 1 165 ? 19.945 3.980 -32.495 1.00 98.12 165 SER A CA 1
ATOM 1297 C C . SER A 1 165 ? 20.668 4.129 -31.153 1.00 98.12 165 SER A C 1
ATOM 1299 O O . SER A 1 165 ? 20.118 3.791 -30.107 1.00 98.12 165 SER A O 1
ATOM 1301 N N . ILE A 1 166 ? 21.884 4.685 -31.163 1.00 98.06 166 ILE A N 1
ATOM 1302 C CA . ILE A 1 166 ? 22.643 4.959 -29.933 1.00 98.06 166 ILE A CA 1
ATOM 1303 C C . ILE A 1 166 ? 21.962 6.055 -29.111 1.00 98.06 166 ILE A C 1
ATOM 1305 O O . ILE A 1 166 ? 21.809 5.899 -27.904 1.00 98.06 166 ILE A O 1
ATOM 1309 N N . THR A 1 167 ? 21.479 7.114 -29.764 1.00 98.19 167 THR A N 1
ATOM 1310 C CA . THR A 1 167 ? 20.755 8.200 -29.086 1.00 98.19 167 THR A CA 1
ATOM 1311 C C . THR A 1 167 ? 19.496 7.669 -28.398 1.00 98.19 167 THR A C 1
ATOM 1313 O O . THR A 1 167 ? 19.264 7.970 -27.232 1.00 98.19 167 THR A O 1
ATOM 1316 N N . LEU A 1 168 ? 18.727 6.803 -29.068 1.00 97.44 168 LEU A N 1
ATOM 1317 C CA . LEU A 1 168 ? 17.568 6.141 -28.467 1.00 97.44 168 LEU A CA 1
ATOM 1318 C C . LEU A 1 168 ? 17.957 5.286 -27.249 1.00 97.44 168 LEU A C 1
ATOM 1320 O O . LEU A 1 168 ? 17.247 5.293 -26.244 1.00 97.44 168 LEU A O 1
ATOM 1324 N N . ALA A 1 169 ? 19.066 4.544 -27.322 1.00 98.31 169 ALA A N 1
ATOM 1325 C CA . ALA A 1 169 ? 19.560 3.760 -26.189 1.00 98.31 169 ALA A CA 1
ATOM 1326 C C . ALA A 1 169 ? 19.884 4.655 -24.980 1.00 98.31 169 ALA A C 1
ATOM 1328 O O . ALA A 1 169 ? 19.515 4.325 -23.851 1.00 98.31 169 ALA A O 1
ATOM 1329 N N . ASP A 1 170 ? 20.521 5.799 -25.225 1.00 98.12 170 ASP A N 1
ATOM 1330 C CA . ASP A 1 170 ? 20.888 6.753 -24.182 1.00 98.12 170 ASP A CA 1
ATOM 1331 C C . ASP A 1 170 ? 19.656 7.453 -23.581 1.00 98.12 170 ASP A C 1
ATOM 1333 O O . ASP A 1 170 ? 19.573 7.582 -22.360 1.00 98.12 170 ASP A O 1
ATOM 1337 N N . GLU A 1 171 ? 18.662 7.828 -24.394 1.00 97.56 171 GLU A N 1
ATOM 1338 C CA . GLU A 1 171 ? 17.379 8.384 -23.926 1.00 97.56 171 GLU A CA 1
ATOM 1339 C C . GLU A 1 171 ? 16.593 7.374 -23.070 1.00 97.56 171 GLU A C 1
ATOM 1341 O O . GLU A 1 171 ? 16.047 7.718 -22.016 1.00 97.56 171 GLU A O 1
ATOM 1346 N N . LEU A 1 172 ? 16.570 6.096 -23.472 1.00 97.81 172 LEU A N 1
ATOM 1347 C CA . LEU A 1 172 ? 15.954 5.032 -22.676 1.00 97.81 172 LEU A CA 1
ATOM 1348 C C . LEU A 1 172 ? 16.614 4.913 -21.295 1.00 97.81 172 LEU A C 1
ATOM 1350 O O . LEU A 1 172 ? 15.908 4.788 -20.289 1.00 97.81 172 LEU A O 1
ATOM 1354 N N . GLU A 1 173 ? 17.946 4.948 -21.238 1.00 97.12 173 GLU A N 1
ATOM 1355 C CA . GLU A 1 173 ? 18.714 4.797 -19.999 1.00 97.12 173 GLU A CA 1
ATOM 1356 C C . GLU A 1 173 ? 18.650 6.021 -19.090 1.00 97.12 173 GLU A C 1
ATOM 1358 O O . GLU A 1 173 ? 18.429 5.859 -17.888 1.00 97.12 173 GLU A O 1
ATOM 1363 N N . GLN A 1 174 ? 18.829 7.225 -19.635 1.00 96.75 174 GLN A N 1
ATOM 1364 C CA . GLN A 1 174 ? 18.961 8.453 -18.846 1.00 96.75 174 GLN A CA 1
ATOM 1365 C C . GLN A 1 174 ? 17.614 9.011 -18.384 1.00 96.75 174 GLN A C 1
ATOM 1367 O O . GLN A 1 174 ? 17.529 9.511 -17.261 1.00 96.75 174 GLN A O 1
ATOM 1372 N N . ASP A 1 175 ? 16.560 8.868 -19.193 1.00 95.62 175 ASP A N 1
ATOM 1373 C CA . ASP A 1 175 ? 15.263 9.470 -18.885 1.00 95.62 175 ASP A CA 1
ATOM 1374 C C . ASP A 1 175 ? 14.284 8.426 -18.353 1.00 95.62 175 ASP A C 1
ATOM 1376 O O . ASP A 1 175 ? 13.799 8.508 -17.217 1.00 95.62 175 ASP A O 1
ATOM 1380 N N . ILE A 1 176 ? 13.986 7.415 -19.171 1.00 95.25 176 ILE A N 1
ATOM 1381 C CA . ILE A 1 176 ? 12.874 6.502 -18.897 1.00 95.25 176 ILE A CA 1
ATOM 1382 C C . ILE A 1 176 ? 13.235 5.546 -17.756 1.00 95.25 176 ILE A C 1
ATOM 1384 O O . ILE A 1 176 ? 12.492 5.455 -16.775 1.00 95.25 176 ILE A O 1
ATOM 1388 N N . ILE A 1 177 ? 14.375 4.856 -17.837 1.00 97.12 177 ILE A N 1
ATOM 1389 C CA . ILE A 1 177 ? 14.796 3.886 -16.814 1.00 97.12 177 ILE A CA 1
ATOM 1390 C C . ILE A 1 177 ? 15.042 4.578 -15.466 1.00 97.12 177 ILE A C 1
ATOM 1392 O O . ILE A 1 177 ? 14.573 4.084 -14.437 1.00 97.12 177 ILE A O 1
ATOM 1396 N N . VAL A 1 178 ? 15.683 5.752 -15.453 1.00 96.69 178 VAL A N 1
ATOM 1397 C CA . VAL A 1 178 ? 15.880 6.550 -14.225 1.00 96.69 178 VAL A CA 1
ATOM 1398 C C . VAL A 1 178 ? 14.544 6.970 -13.601 1.00 96.69 178 VAL A C 1
ATOM 1400 O O . VAL A 1 178 ? 14.386 6.913 -12.372 1.00 96.69 178 VAL A O 1
ATOM 1403 N N . CYS A 1 179 ? 13.558 7.349 -14.422 1.00 95.56 179 CYS A N 1
ATOM 1404 C CA . CY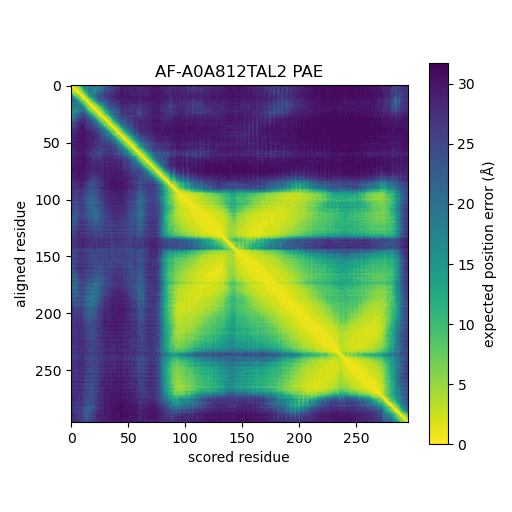S A 1 179 ? 12.205 7.642 -13.955 1.00 95.56 179 CYS A CA 1
ATOM 1405 C C . CYS A 1 179 ? 11.567 6.410 -13.291 1.00 95.56 179 CYS A C 1
ATOM 1407 O O . CYS A 1 179 ? 11.119 6.497 -12.142 1.00 95.56 179 CYS A O 1
ATOM 1409 N N . PHE A 1 180 ? 11.605 5.244 -13.947 1.00 95.38 180 PHE A N 1
ATOM 1410 C CA . PHE A 1 180 ? 11.100 3.992 -13.371 1.00 95.38 180 PHE A CA 1
ATOM 1411 C C . PHE A 1 180 ? 11.794 3.640 -12.051 1.00 95.38 180 PHE A C 1
ATOM 1413 O O . PHE A 1 180 ? 11.111 3.342 -11.071 1.00 95.38 180 PHE A O 1
ATOM 1420 N N . ASP A 1 181 ? 13.123 3.729 -11.976 1.00 95.88 181 ASP A N 1
ATOM 1421 C CA . ASP A 1 181 ? 13.874 3.429 -10.751 1.00 95.88 181 ASP A CA 1
ATOM 1422 C C . ASP A 1 181 ? 13.500 4.367 -9.596 1.00 95.88 181 ASP A C 1
ATOM 1424 O O . ASP A 1 181 ? 13.408 3.945 -8.435 1.00 95.88 181 ASP A O 1
ATOM 1428 N N . THR A 1 182 ? 13.241 5.638 -9.902 1.00 96.12 182 THR A N 1
ATOM 1429 C CA . THR A 1 182 ? 12.778 6.622 -8.917 1.00 96.12 182 THR A CA 1
ATOM 1430 C C . THR A 1 182 ? 11.376 6.281 -8.419 1.00 96.12 182 THR A C 1
ATOM 1432 O O . THR A 1 182 ? 11.151 6.221 -7.205 1.00 96.12 182 THR A O 1
ATOM 1435 N N . VAL A 1 183 ? 10.450 5.981 -9.334 1.00 95.19 183 VAL A N 1
ATOM 1436 C CA . VAL A 1 183 ? 9.074 5.587 -8.999 1.00 95.19 183 VAL A CA 1
ATOM 1437 C C . VAL A 1 183 ? 9.055 4.289 -8.192 1.00 95.19 183 VAL A C 1
ATOM 1439 O O . VAL A 1 183 ? 8.350 4.212 -7.189 1.00 95.19 183 VAL A O 1
ATOM 1442 N N . ILE A 1 184 ? 9.866 3.290 -8.546 1.00 94.88 184 ILE A N 1
ATOM 1443 C CA . ILE A 1 184 ? 9.977 2.025 -7.803 1.00 94.88 184 ILE A CA 1
ATOM 1444 C C . ILE A 1 184 ? 10.435 2.279 -6.361 1.00 94.88 184 ILE A C 1
ATOM 1446 O O . ILE A 1 184 ? 9.866 1.710 -5.423 1.00 94.88 184 ILE A O 1
ATOM 1450 N N . LYS A 1 185 ? 11.440 3.142 -6.153 1.00 95.31 185 LYS A N 1
ATOM 1451 C CA . LYS A 1 185 ? 11.922 3.506 -4.807 1.00 95.31 185 LYS A CA 1
ATOM 1452 C C . LYS A 1 185 ? 10.837 4.206 -3.991 1.00 95.31 185 LYS A C 1
ATOM 1454 O O . LYS A 1 185 ? 10.564 3.785 -2.864 1.00 95.31 185 LYS A O 1
ATOM 1459 N N . GLN A 1 186 ? 10.190 5.218 -4.568 1.00 93.88 186 GLN A N 1
ATOM 1460 C CA . GLN A 1 186 ? 9.103 5.951 -3.913 1.00 93.88 186 GLN A CA 1
ATOM 1461 C C . GLN A 1 186 ? 7.929 5.029 -3.580 1.00 93.88 186 GLN A C 1
ATOM 1463 O O . GLN A 1 186 ? 7.437 5.029 -2.452 1.00 93.88 186 GLN A O 1
ATOM 1468 N N . HIS A 1 187 ? 7.521 4.185 -4.527 1.00 92.38 187 HIS A N 1
ATOM 1469 C CA . HIS A 1 187 ? 6.430 3.242 -4.336 1.00 92.38 187 HIS A CA 1
ATOM 1470 C C . HIS A 1 187 ? 6.736 2.260 -3.203 1.00 92.38 187 HIS A C 1
ATOM 1472 O O . HIS A 1 187 ? 5.865 2.024 -2.369 1.00 92.38 187 HIS A O 1
ATOM 1478 N N . LYS A 1 188 ? 7.965 1.729 -3.105 1.00 91.69 188 LYS A N 1
ATOM 1479 C CA . LYS A 1 188 ? 8.386 0.858 -1.989 1.00 91.69 188 LYS A CA 1
ATOM 1480 C C . LYS A 1 188 ? 8.300 1.563 -0.634 1.00 91.69 188 LYS A C 1
ATOM 1482 O O . LYS A 1 188 ? 7.822 0.969 0.334 1.00 91.69 188 LYS A O 1
ATOM 1487 N N . GLU A 1 189 ? 8.756 2.809 -0.548 1.00 92.94 189 GLU A N 1
ATOM 1488 C CA . GLU A 1 189 ? 8.733 3.579 0.698 1.00 92.94 189 GLU A CA 1
ATOM 1489 C C . GLU A 1 189 ? 7.305 3.919 1.139 1.00 92.94 189 GLU A C 1
ATOM 1491 O O . GLU A 1 189 ? 6.920 3.630 2.276 1.00 92.94 189 GLU A O 1
ATOM 1496 N N . VAL A 1 190 ? 6.511 4.492 0.231 1.00 91.31 190 VAL A N 1
ATOM 1497 C CA . VAL A 1 190 ? 5.113 4.863 0.486 1.00 91.31 190 VAL A CA 1
ATOM 1498 C C . VAL A 1 190 ? 4.295 3.625 0.830 1.00 91.31 190 VAL A C 1
ATOM 1500 O O . VAL A 1 190 ? 3.549 3.637 1.805 1.00 91.31 190 VAL A O 1
ATOM 1503 N N . SER A 1 191 ? 4.498 2.527 0.099 1.00 90.19 191 SER A N 1
ATOM 1504 C CA . SER A 1 191 ? 3.815 1.267 0.376 1.00 90.19 191 SER A CA 1
ATOM 1505 C C . SER A 1 191 ? 4.112 0.767 1.792 1.00 90.19 191 SER A C 1
ATOM 1507 O O . SER A 1 191 ? 3.196 0.464 2.554 1.00 90.19 191 SER A O 1
ATOM 1509 N N . ARG A 1 192 ? 5.384 0.747 2.201 1.00 91.12 192 ARG A N 1
ATOM 1510 C CA . ARG A 1 192 ? 5.760 0.313 3.555 1.00 91.12 192 ARG A CA 1
ATOM 1511 C C . ARG A 1 192 ? 5.082 1.154 4.640 1.00 91.12 192 ARG A C 1
ATOM 1513 O O . ARG A 1 192 ? 4.609 0.596 5.628 1.00 91.12 192 ARG A O 1
ATOM 1520 N N . LYS A 1 193 ? 5.025 2.476 4.447 1.00 91.69 193 LYS A N 1
ATOM 1521 C CA . LYS A 1 193 ? 4.357 3.407 5.369 1.00 91.69 193 LYS A CA 1
ATOM 1522 C C . LYS A 1 193 ? 2.857 3.129 5.454 1.00 91.69 193 LYS A C 1
ATOM 1524 O O . LYS A 1 193 ? 2.355 2.920 6.550 1.00 91.69 193 LYS A O 1
ATOM 1529 N N . ILE A 1 194 ? 2.173 3.030 4.311 1.00 90.25 194 ILE A N 1
ATOM 1530 C CA . ILE A 1 194 ? 0.732 2.733 4.256 1.00 90.25 194 ILE A CA 1
ATOM 1531 C C . ILE A 1 194 ? 0.423 1.407 4.954 1.00 90.25 194 ILE A C 1
ATOM 1533 O O . ILE A 1 194 ? -0.491 1.346 5.771 1.00 90.25 194 ILE A O 1
ATOM 1537 N N . HIS A 1 195 ? 1.194 0.356 4.675 1.00 90.00 195 HIS A N 1
ATOM 1538 C CA . HIS A 1 195 ? 0.989 -0.938 5.317 1.00 90.00 195 HIS A CA 1
ATOM 1539 C C . HIS A 1 195 ? 1.166 -0.847 6.841 1.00 90.00 195 HIS A C 1
ATOM 1541 O O . HIS A 1 195 ? 0.328 -1.347 7.585 1.00 90.00 195 HIS A O 1
ATOM 1547 N N . SER A 1 196 ? 2.215 -0.169 7.320 1.00 91.06 196 SER A N 1
ATOM 1548 C CA . SER A 1 196 ? 2.435 0.050 8.757 1.00 91.06 196 SER A CA 1
ATOM 1549 C C . SER A 1 196 ? 1.282 0.818 9.414 1.00 91.06 196 SER A C 1
ATOM 1551 O O . SER A 1 196 ? 0.799 0.408 10.469 1.00 91.06 196 SER A O 1
ATOM 1553 N N . ASP A 1 197 ? 0.814 1.896 8.783 1.00 87.44 197 ASP A N 1
ATOM 1554 C CA . ASP A 1 197 ? -0.295 2.712 9.286 1.00 87.44 197 ASP A CA 1
ATOM 1555 C C . ASP A 1 197 ? -1.590 1.892 9.373 1.00 87.44 197 ASP A C 1
ATOM 1557 O O . ASP A 1 197 ? -2.297 1.944 10.380 1.00 87.44 197 ASP A O 1
ATOM 1561 N N . VAL A 1 198 ? -1.889 1.077 8.358 1.00 88.06 198 VAL A N 1
ATOM 1562 C CA . VAL A 1 198 ? -3.086 0.225 8.363 1.00 88.06 198 VAL A CA 1
ATOM 1563 C C . VAL A 1 198 ? -3.000 -0.860 9.435 1.00 88.06 198 VAL A C 1
ATOM 1565 O O . VAL A 1 198 ? -3.987 -1.092 10.136 1.00 88.06 198 VAL A O 1
ATOM 1568 N N . GLN A 1 199 ? -1.835 -1.482 9.630 1.00 88.88 199 GLN A N 1
ATOM 1569 C CA . GLN A 1 199 ? -1.630 -2.447 10.717 1.00 88.88 199 GLN A CA 1
ATOM 1570 C C . GLN A 1 199 ? -1.835 -1.790 12.091 1.00 88.88 199 GLN A C 1
ATOM 1572 O O . GLN A 1 199 ? -2.493 -2.360 12.966 1.00 88.88 199 GLN A O 1
ATOM 1577 N N . LEU A 1 200 ? -1.346 -0.558 12.267 1.00 89.75 200 LEU A N 1
ATOM 1578 C CA . LEU A 1 200 ? -1.538 0.214 13.492 1.00 89.75 200 LEU A CA 1
ATOM 1579 C C . LEU A 1 200 ? -3.023 0.519 13.739 1.00 89.75 200 LEU A C 1
ATOM 1581 O O . LEU A 1 200 ? -3.544 0.207 14.811 1.00 89.75 200 LEU A O 1
ATOM 1585 N N . VAL A 1 201 ? -3.725 1.074 12.746 1.00 86.81 201 VAL A N 1
ATOM 1586 C CA . VAL A 1 201 ? -5.162 1.389 12.848 1.00 86.81 201 VAL A CA 1
ATOM 1587 C C . VAL A 1 201 ? -5.978 0.125 13.118 1.00 86.81 201 VAL A C 1
ATOM 1589 O O . VAL A 1 201 ? -6.859 0.136 13.976 1.00 86.81 201 VAL A O 1
ATOM 1592 N N . THR A 1 202 ? -5.662 -0.980 12.440 1.00 86.69 202 THR A N 1
ATOM 1593 C CA . THR A 1 202 ? -6.340 -2.270 12.628 1.00 86.69 202 THR A CA 1
ATOM 1594 C C . THR A 1 202 ? -6.164 -2.780 14.053 1.00 86.69 202 THR A C 1
ATOM 1596 O O . THR A 1 202 ? -7.143 -3.177 14.688 1.00 86.69 202 THR A O 1
ATOM 1599 N N . LYS A 1 203 ? -4.945 -2.708 14.597 1.00 88.12 203 LYS A N 1
ATOM 1600 C CA . LYS A 1 203 ? -4.673 -3.077 15.989 1.00 88.12 203 LYS A CA 1
ATOM 1601 C C . LYS A 1 203 ? -5.482 -2.220 16.965 1.00 88.12 203 LYS A C 1
ATOM 1603 O O . LYS A 1 203 ? -6.168 -2.776 17.820 1.00 88.12 203 LYS A O 1
ATOM 1608 N N . TYR A 1 204 ? -5.472 -0.895 16.803 1.00 87.94 204 TYR A N 1
ATOM 1609 C CA . TYR A 1 204 ? -6.267 0.004 17.645 1.00 87.94 204 TYR A CA 1
ATOM 1610 C C . TYR A 1 204 ? -7.766 -0.295 17.555 1.00 87.94 204 TYR A C 1
ATOM 1612 O O . TYR A 1 204 ? -8.439 -0.385 18.580 1.00 87.94 204 TYR A O 1
ATOM 1620 N N . ALA A 1 205 ? -8.299 -0.500 16.350 1.00 85.81 205 ALA A N 1
ATOM 1621 C CA . ALA A 1 205 ? -9.704 -0.845 16.155 1.00 85.81 205 ALA A CA 1
ATOM 1622 C C . ALA A 1 205 ? -10.068 -2.168 16.854 1.00 85.81 205 ALA A C 1
ATOM 1624 O O . 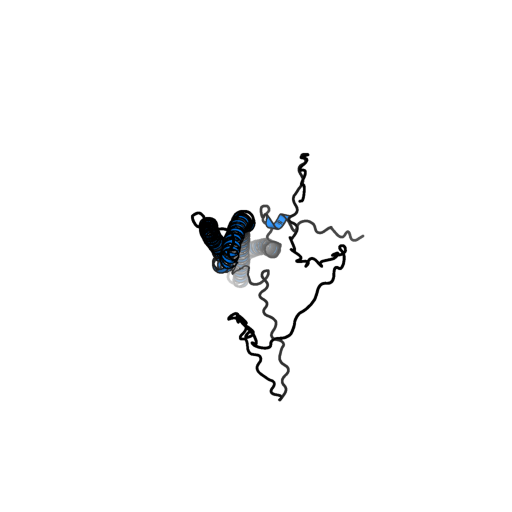ALA A 1 205 ? -11.089 -2.250 17.542 1.00 85.81 205 ALA A O 1
ATOM 1625 N N . GLN A 1 206 ? -9.211 -3.189 16.751 1.00 87.75 206 GLN A N 1
ATOM 1626 C CA . GLN A 1 206 ? -9.400 -4.466 17.443 1.00 87.75 206 GLN A CA 1
ATOM 1627 C C . GLN A 1 206 ? -9.331 -4.323 18.968 1.00 87.75 206 GLN A C 1
ATOM 1629 O O . GLN A 1 206 ? -10.125 -4.943 19.676 1.00 87.75 206 GLN A O 1
ATOM 1634 N N . GLU A 1 207 ? -8.398 -3.529 19.494 1.00 89.81 207 GLU A N 1
ATOM 1635 C CA . GLU A 1 207 ? -8.275 -3.271 20.933 1.00 89.81 207 GLU A CA 1
ATOM 1636 C C . GLU A 1 207 ? -9.502 -2.540 21.483 1.00 89.81 207 GLU A C 1
ATOM 1638 O O . GLU A 1 207 ? -10.050 -2.961 22.506 1.00 89.81 207 GLU A O 1
ATOM 1643 N N . ARG A 1 208 ? -9.997 -1.520 20.770 1.00 87.75 208 ARG A N 1
ATOM 1644 C CA . ARG A 1 208 ? -11.239 -0.815 21.126 1.00 87.75 208 ARG A CA 1
ATOM 1645 C C . ARG A 1 208 ? -12.440 -1.750 21.123 1.00 87.75 208 ARG A C 1
ATOM 1647 O O . ARG A 1 208 ? -13.196 -1.762 22.090 1.00 87.75 208 ARG A O 1
ATOM 1654 N N . ARG A 1 209 ? -12.579 -2.586 20.090 1.00 88.44 209 ARG A N 1
ATOM 1655 C CA . ARG A 1 209 ? -13.667 -3.571 20.010 1.00 88.44 209 ARG A CA 1
ATOM 1656 C C . ARG A 1 209 ? -13.606 -4.578 21.160 1.00 88.44 209 ARG A C 1
ATOM 1658 O O . ARG A 1 209 ? -14.610 -4.815 21.817 1.00 88.44 209 ARG A O 1
ATOM 1665 N N . LYS A 1 210 ? -12.415 -5.091 21.488 1.00 91.81 210 LYS A N 1
ATOM 1666 C CA . LYS A 1 210 ? -12.215 -5.975 22.652 1.00 91.81 210 LYS A CA 1
ATOM 1667 C C . LYS A 1 210 ? -12.554 -5.282 23.975 1.00 91.81 210 LYS A C 1
ATOM 1669 O O . LYS A 1 210 ? -13.076 -5.936 24.876 1.00 91.81 210 LYS A O 1
ATOM 1674 N N . ALA A 1 211 ? -12.233 -3.997 24.127 1.00 91.81 211 ALA A N 1
ATOM 1675 C CA . ALA A 1 211 ? -12.585 -3.225 25.317 1.00 91.81 211 ALA A CA 1
ATOM 1676 C C . ALA A 1 211 ? -14.107 -3.043 25.439 1.00 91.81 211 ALA A C 1
ATOM 1678 O O . ALA A 1 211 ? -14.661 -3.307 26.506 1.00 91.81 211 ALA A O 1
ATOM 1679 N N . HIS A 1 212 ? -14.775 -2.698 24.336 1.00 92.81 212 HIS A N 1
ATOM 1680 C CA . HIS A 1 212 ? -16.233 -2.629 24.253 1.00 92.81 212 HIS A CA 1
ATOM 1681 C C . HIS A 1 212 ? -16.888 -3.970 24.623 1.00 92.81 212 HIS A C 1
ATOM 1683 O O . HIS A 1 212 ? -17.727 -4.015 25.520 1.00 92.81 212 HIS A O 1
ATOM 1689 N N . ASP A 1 213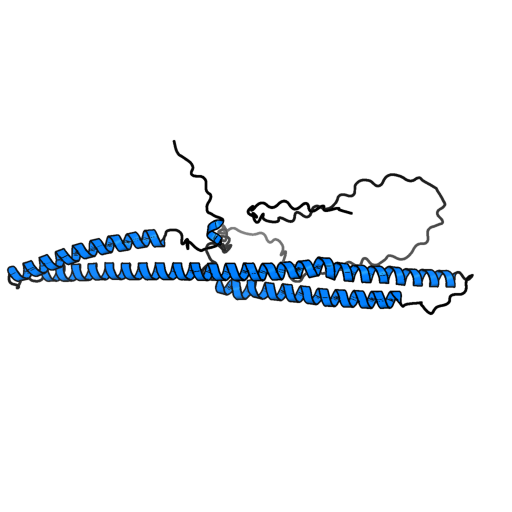 ? -16.432 -5.084 24.039 1.00 94.38 213 ASP A N 1
ATOM 1690 C CA . ASP A 1 213 ? -16.966 -6.422 24.331 1.00 94.38 213 ASP A CA 1
ATOM 1691 C C . ASP A 1 213 ? -16.813 -6.805 25.815 1.00 94.38 213 ASP A C 1
ATOM 1693 O O . ASP A 1 213 ? -17.683 -7.461 26.394 1.00 94.38 213 ASP A O 1
ATOM 1697 N N . ARG A 1 214 ? -15.709 -6.401 26.463 1.00 95.62 214 ARG A N 1
ATOM 1698 C CA . ARG A 1 214 ? -15.499 -6.624 27.906 1.00 95.62 214 ARG A CA 1
ATOM 1699 C C . ARG A 1 214 ? -16.502 -5.839 28.748 1.00 95.62 214 ARG A C 1
ATOM 1701 O O . ARG A 1 214 ? -17.047 -6.400 29.698 1.00 95.62 214 ARG A O 1
ATOM 1708 N N . LEU A 1 215 ? -16.745 -4.574 28.408 1.00 94.69 215 LEU A N 1
ATOM 1709 C CA . LEU A 1 215 ? -17.706 -3.724 29.114 1.00 94.69 215 LEU A CA 1
ATOM 1710 C C . LEU A 1 215 ? -19.143 -4.201 28.894 1.00 94.69 215 LEU A C 1
ATOM 1712 O O . LEU A 1 215 ? -19.890 -4.309 29.862 1.00 94.69 215 LEU A O 1
ATOM 1716 N N . ALA A 1 216 ? -19.489 -4.608 27.670 1.00 95.19 216 ALA A N 1
ATOM 1717 C CA . ALA A 1 216 ? -20.783 -5.207 27.347 1.00 95.19 216 ALA A CA 1
ATOM 1718 C C . ALA A 1 216 ? -21.055 -6.465 28.190 1.00 95.19 216 ALA A C 1
ATOM 1720 O O . ALA A 1 216 ? -22.107 -6.590 28.817 1.00 95.19 216 ALA A O 1
ATOM 1721 N N . ARG A 1 217 ? -20.073 -7.378 28.283 1.00 96.62 217 ARG A N 1
ATOM 1722 C CA . ARG A 1 217 ? -20.177 -8.580 29.132 1.00 96.62 217 ARG A CA 1
ATOM 1723 C C . ARG A 1 217 ? -20.284 -8.234 30.614 1.00 96.62 217 ARG A C 1
ATOM 1725 O O . ARG A 1 217 ? -21.063 -8.862 31.324 1.00 96.62 217 ARG A O 1
ATOM 1732 N N . ARG A 1 218 ? -19.512 -7.248 31.086 1.00 96.12 218 ARG A N 1
ATOM 1733 C CA . ARG A 1 218 ? -19.561 -6.785 32.481 1.00 96.12 218 ARG A CA 1
ATOM 1734 C C . ARG A 1 218 ? -20.944 -6.237 32.823 1.00 96.12 218 ARG A C 1
ATOM 1736 O O . ARG A 1 218 ? -21.496 -6.633 33.843 1.00 96.12 218 ARG A O 1
ATOM 1743 N N . TYR A 1 219 ? -21.495 -5.372 31.976 1.00 97.25 219 TYR A N 1
ATOM 1744 C CA . TYR A 1 219 ? -22.843 -4.833 32.135 1.00 97.25 219 TYR A CA 1
ATOM 1745 C C . TYR A 1 219 ? -23.887 -5.958 32.168 1.00 97.25 219 TYR A C 1
ATOM 1747 O O . TYR A 1 219 ? -24.608 -6.080 33.157 1.00 97.25 219 TYR A O 1
ATOM 1755 N N . GLY A 1 220 ? -23.872 -6.859 31.177 1.00 96.81 220 GLY A N 1
ATOM 1756 C CA . GLY A 1 220 ? -24.791 -8.001 31.122 1.00 96.81 220 GLY A CA 1
ATOM 1757 C C . GLY A 1 220 ? -24.714 -8.917 32.351 1.00 96.81 220 GLY A C 1
ATOM 1758 O O . GLY A 1 220 ? -25.748 -9.272 32.910 1.00 96.81 220 GLY A O 1
ATOM 1759 N N . SER A 1 221 ? -23.506 -9.241 32.832 1.00 97.19 221 SER A N 1
ATOM 1760 C CA . SER A 1 221 ? -23.314 -10.049 34.051 1.00 97.19 221 SER A CA 1
ATOM 1761 C C . SER A 1 221 ? -23.900 -9.362 35.284 1.00 97.19 221 SER A C 1
ATOM 1763 O O . SER A 1 221 ? -24.584 -10.000 36.078 1.00 97.19 221 SER A O 1
ATOM 1765 N N . ARG A 1 222 ? -23.673 -8.050 35.443 1.00 95.75 222 ARG A N 1
ATOM 1766 C CA . ARG A 1 222 ? -24.193 -7.290 36.592 1.00 95.75 222 ARG A CA 1
ATOM 1767 C C . ARG A 1 222 ? -25.710 -7.150 36.562 1.00 95.75 222 ARG A C 1
ATOM 1769 O O . ARG A 1 222 ? -26.324 -7.223 37.623 1.00 95.75 222 ARG A O 1
ATOM 1776 N N . CYS A 1 223 ? -26.307 -6.990 35.382 1.00 95.81 223 CYS A N 1
ATOM 1777 C CA . CYS A 1 223 ? -27.760 -7.023 35.223 1.00 95.81 223 CYS A CA 1
ATOM 1778 C C . CYS A 1 223 ? -28.329 -8.390 35.611 1.00 95.81 223 CYS A C 1
ATOM 1780 O O . CYS A 1 223 ? -29.213 -8.448 36.459 1.00 95.81 223 CYS A O 1
ATOM 1782 N N . ALA A 1 224 ? -27.764 -9.479 35.079 1.00 96.81 224 ALA A N 1
ATOM 1783 C CA . ALA A 1 224 ? -28.222 -10.833 35.383 1.00 96.81 224 ALA A CA 1
ATOM 1784 C C . ALA A 1 224 ? -28.096 -11.177 36.880 1.00 96.81 224 ALA A C 1
ATOM 1786 O O . ALA A 1 224 ? -29.030 -11.717 37.467 1.00 96.81 224 ALA A O 1
ATOM 1787 N N . GLU A 1 225 ? -26.979 -10.824 37.529 1.00 96.00 225 GLU A N 1
ATOM 1788 C CA . GLU A 1 225 ? -26.788 -11.025 38.975 1.00 96.00 225 GLU A CA 1
ATOM 1789 C C . GLU A 1 225 ? -27.795 -10.212 39.812 1.00 96.00 225 GLU A C 1
ATOM 1791 O O . GLU A 1 225 ? -28.338 -10.716 40.799 1.00 96.00 225 GLU A O 1
ATOM 1796 N N . ALA A 1 226 ? -28.058 -8.956 39.428 1.00 95.00 226 ALA A N 1
ATOM 1797 C CA . ALA A 1 226 ? -29.025 -8.102 40.116 1.00 95.00 226 ALA A CA 1
ATOM 1798 C C . ALA A 1 226 ? -30.462 -8.628 39.966 1.00 95.00 226 ALA A C 1
ATOM 1800 O O . ALA A 1 226 ? -31.207 -8.650 40.946 1.00 95.00 226 ALA A O 1
ATOM 1801 N N . GLU A 1 227 ? -30.837 -9.070 38.764 1.00 95.25 227 GLU A N 1
ATOM 1802 C CA . GLU A 1 227 ? -32.141 -9.678 38.482 1.00 95.25 227 GLU A CA 1
ATOM 1803 C C . GLU A 1 227 ? -32.326 -10.990 39.242 1.00 95.25 227 GLU A C 1
ATOM 1805 O O . GLU A 1 227 ? -33.371 -11.182 39.863 1.00 95.25 227 GLU A O 1
ATOM 1810 N N . TYR A 1 228 ? -31.303 -11.848 39.266 1.00 96.19 228 TYR A N 1
ATOM 1811 C CA . TYR A 1 228 ? -31.328 -13.109 40.003 1.00 96.19 228 TYR A CA 1
ATOM 1812 C C . TYR A 1 228 ? -31.574 -12.878 41.504 1.00 96.19 228 TYR A C 1
ATOM 1814 O O . TYR A 1 228 ? -32.518 -13.431 42.067 1.00 96.19 228 TYR A O 1
ATOM 1822 N N . LEU A 1 229 ? -30.815 -11.981 42.152 1.00 93.81 229 LEU A N 1
ATOM 1823 C CA . LEU A 1 229 ? -31.033 -11.675 43.576 1.00 93.81 229 LEU A CA 1
ATOM 1824 C C . LEU A 1 229 ? -32.369 -10.972 43.848 1.00 93.81 229 LEU A C 1
ATOM 1826 O O . LEU A 1 229 ? -32.964 -11.169 44.911 1.00 93.81 229 LEU A O 1
ATOM 1830 N N . ALA A 1 230 ? -32.850 -10.142 42.920 1.00 93.00 230 ALA A N 1
ATOM 1831 C CA . ALA A 1 230 ? -34.164 -9.521 43.044 1.00 93.00 230 ALA A CA 1
ATOM 1832 C C . ALA A 1 230 ? -35.284 -10.573 42.978 1.00 93.00 230 ALA A C 1
ATOM 1834 O O . ALA A 1 230 ? -36.205 -10.534 43.797 1.00 93.00 230 ALA A O 1
ATOM 1835 N N . GLN A 1 231 ? -35.183 -11.539 42.058 1.00 94.00 231 GLN A N 1
ATOM 1836 C CA . GLN A 1 231 ? -36.116 -12.662 41.956 1.00 94.00 231 GLN A CA 1
ATOM 1837 C C . GLN A 1 231 ? -36.080 -13.539 43.211 1.00 94.00 231 GLN A C 1
ATOM 1839 O O . GLN A 1 231 ? -37.142 -13.800 43.780 1.00 94.00 231 GLN A O 1
ATOM 1844 N N . ASP A 1 232 ? -34.893 -13.901 43.704 1.00 92.50 232 ASP A N 1
ATOM 1845 C CA . ASP A 1 232 ? -34.734 -14.665 44.947 1.00 92.50 232 ASP A CA 1
ATOM 1846 C C . ASP A 1 232 ? -35.380 -13.936 46.135 1.00 92.50 232 ASP A C 1
ATOM 1848 O O . ASP A 1 232 ? -36.128 -14.532 46.911 1.00 92.50 232 ASP A O 1
ATOM 1852 N N . CYS A 1 233 ? -35.178 -12.619 46.256 1.00 91.62 233 CYS A N 1
ATOM 1853 C CA . CYS A 1 233 ? -35.796 -11.817 47.314 1.00 91.62 233 CYS A CA 1
ATOM 1854 C C . CYS A 1 233 ? -37.338 -11.844 47.253 1.00 91.62 233 CYS A C 1
ATOM 1856 O O . CYS A 1 233 ? -38.008 -11.957 48.292 1.00 91.62 233 CYS A O 1
ATOM 1858 N N . LEU A 1 234 ? -37.910 -11.751 46.046 1.00 89.50 234 LEU A N 1
ATOM 1859 C CA . LEU A 1 234 ? -39.358 -11.805 45.824 1.00 89.50 234 LEU A CA 1
ATOM 1860 C C . LEU A 1 234 ? -39.924 -13.198 46.142 1.00 89.50 234 LEU A C 1
ATOM 1862 O O . LEU A 1 234 ? -40.947 -13.303 46.824 1.00 89.50 234 LEU A O 1
ATOM 1866 N N . GLN A 1 235 ? -39.230 -14.259 45.725 1.00 92.00 235 GLN A N 1
ATOM 1867 C CA . GLN A 1 235 ? -39.655 -15.654 45.901 1.00 92.00 235 GLN A CA 1
ATOM 1868 C C . GLN A 1 235 ? -39.396 -16.211 47.311 1.00 92.00 235 GLN A C 1
ATOM 1870 O O . GLN A 1 235 ? -40.021 -17.196 47.704 1.00 92.00 235 GLN A O 1
ATOM 1875 N N . ALA A 1 236 ? -38.550 -15.560 48.115 1.00 85.88 236 ALA A N 1
ATOM 1876 C CA . ALA A 1 236 ? -38.152 -15.961 49.469 1.00 85.88 236 ALA A CA 1
ATOM 1877 C C . ALA A 1 236 ? -39.262 -15.885 50.550 1.00 85.88 236 ALA A C 1
ATOM 1879 O O . ALA A 1 236 ? -38.997 -15.500 51.690 1.00 85.88 236 ALA A O 1
ATOM 1880 N N . VAL A 1 237 ? -40.519 -16.220 50.237 1.00 78.25 237 VAL A N 1
ATOM 1881 C CA . VAL A 1 237 ? -41.691 -16.040 51.122 1.00 78.25 237 VAL A CA 1
ATOM 1882 C C . VAL A 1 237 ? -41.552 -16.773 52.461 1.00 78.25 237 VAL A C 1
ATOM 1884 O O . VAL A 1 237 ? -42.045 -16.285 53.475 1.00 78.25 237 VAL A O 1
ATOM 1887 N N . SER A 1 238 ? -40.817 -17.884 52.484 1.00 85.62 238 SER A N 1
ATOM 1888 C CA . SER A 1 238 ? -40.538 -18.697 53.673 1.00 85.62 238 SER A CA 1
ATOM 1889 C C . SER A 1 238 ? -39.329 -18.237 54.503 1.00 85.62 238 SER A C 1
ATOM 1891 O O . SER A 1 238 ? -39.089 -18.789 55.578 1.00 85.62 238 SER A O 1
ATOM 1893 N N . MET A 1 239 ? -38.553 -17.248 54.045 1.00 88.38 239 MET A N 1
ATOM 1894 C CA . MET A 1 239 ? -37.364 -16.770 54.759 1.00 88.38 239 MET A CA 1
ATOM 1895 C C . MET A 1 239 ? -37.713 -15.774 55.871 1.00 88.38 239 MET A C 1
ATOM 1897 O O . MET A 1 239 ? -38.682 -15.017 55.789 1.00 88.38 239 MET A O 1
ATOM 1901 N N . LYS A 1 240 ? -36.860 -15.710 56.901 1.00 92.00 240 LYS A N 1
ATOM 1902 C CA . LYS A 1 240 ? -36.964 -14.699 57.962 1.00 92.00 240 LYS A CA 1
ATOM 1903 C C . LYS A 1 240 ? -36.800 -13.297 57.374 1.00 92.00 240 LYS A C 1
ATOM 1905 O O . LYS A 1 240 ? -35.941 -13.065 56.525 1.00 92.00 240 LYS A O 1
ATOM 1910 N N . THR A 1 241 ? -37.559 -12.335 57.895 1.00 90.44 241 THR A N 1
ATOM 1911 C CA . THR A 1 241 ? -37.564 -10.940 57.419 1.00 90.44 241 THR A CA 1
ATOM 1912 C C . THR A 1 241 ? -36.168 -10.314 57.382 1.00 90.44 241 THR A C 1
ATOM 1914 O O . THR A 1 241 ? -35.836 -9.611 56.434 1.00 90.44 241 THR A O 1
ATOM 1917 N N . ALA A 1 242 ? -35.324 -10.607 58.377 1.00 91.50 242 ALA A N 1
ATOM 1918 C CA . ALA A 1 242 ? -33.952 -10.107 58.432 1.00 91.50 242 ALA A CA 1
ATOM 1919 C C . ALA A 1 242 ? -33.081 -10.607 57.265 1.00 91.50 242 ALA A C 1
ATOM 1921 O O . ALA A 1 242 ? -32.269 -9.848 56.740 1.00 91.50 242 ALA A O 1
ATOM 1922 N N . ASP A 1 243 ? -33.259 -11.856 56.830 1.00 90.94 243 ASP A N 1
ATOM 1923 C CA . ASP A 1 243 ? -32.480 -12.430 55.729 1.00 90.94 243 ASP A CA 1
ATOM 1924 C C . ASP A 1 243 ? -33.006 -11.956 54.369 1.00 90.94 243 ASP A C 1
ATOM 1926 O O . ASP A 1 243 ? -32.215 -11.635 53.482 1.00 90.94 243 ASP A O 1
ATOM 1930 N N . A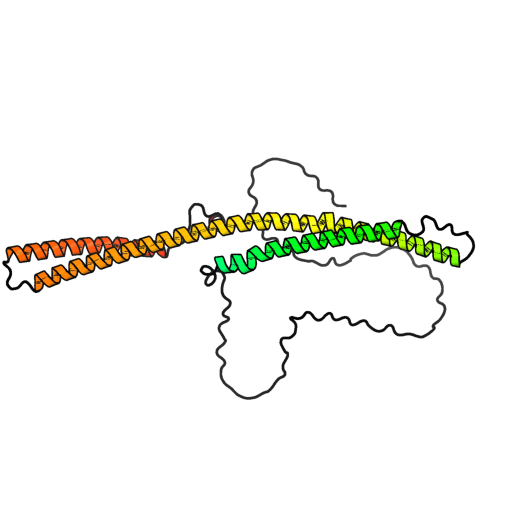RG A 1 244 ? -34.328 -11.773 54.235 1.00 91.06 244 ARG A N 1
ATOM 1931 C CA . ARG A 1 244 ? -34.927 -11.121 53.055 1.00 91.06 244 ARG A CA 1
ATOM 1932 C C . ARG A 1 244 ? -34.436 -9.684 52.894 1.00 91.06 244 ARG A C 1
ATOM 1934 O O . ARG A 1 244 ? -34.110 -9.271 51.787 1.00 91.06 244 ARG A O 1
ATOM 1941 N N . LEU A 1 245 ? -34.318 -8.937 53.995 1.00 91.81 245 LEU A N 1
ATOM 1942 C CA . LEU A 1 245 ? -33.776 -7.577 53.967 1.00 91.81 245 LEU A CA 1
ATOM 1943 C C . LEU A 1 245 ? -32.316 -7.555 53.486 1.00 91.81 245 LEU A C 1
ATOM 1945 O O . LEU A 1 245 ? -31.954 -6.677 52.707 1.00 91.81 245 LEU A O 1
ATOM 1949 N N . LYS A 1 246 ? -31.484 -8.522 53.900 1.00 93.56 246 LYS A N 1
ATOM 1950 C CA . LYS A 1 246 ? -30.096 -8.636 53.415 1.00 93.56 246 LYS A CA 1
ATOM 1951 C C . LYS A 1 246 ? -30.040 -8.900 51.909 1.00 93.56 246 LYS A C 1
ATOM 1953 O O . LYS A 1 246 ? -29.268 -8.234 51.223 1.00 93.56 246 LYS A O 1
ATOM 1958 N N . LEU A 1 247 ? -30.874 -9.807 51.392 1.00 92.88 247 LEU A N 1
ATOM 1959 C CA . LEU A 1 247 ? -30.978 -10.059 49.949 1.00 92.88 247 LEU A CA 1
ATOM 1960 C C . LEU A 1 247 ? -31.435 -8.806 49.193 1.00 92.88 247 LEU A C 1
ATOM 1962 O O . LEU A 1 247 ? -30.820 -8.437 48.197 1.00 92.88 247 LEU A O 1
ATOM 1966 N N . ALA A 1 248 ? -32.439 -8.088 49.705 1.00 91.88 248 ALA A N 1
ATOM 1967 C CA . ALA A 1 248 ? -32.902 -6.831 49.115 1.00 91.88 248 ALA A CA 1
ATOM 1968 C C . ALA A 1 248 ? -31.800 -5.754 49.088 1.00 91.88 248 ALA A C 1
ATOM 1970 O O . ALA A 1 248 ? -31.629 -5.048 48.089 1.00 91.88 248 ALA A O 1
ATOM 1971 N N . GLN A 1 249 ? -31.018 -5.634 50.166 1.00 94.25 249 GLN A N 1
ATOM 1972 C CA . GLN A 1 249 ? -29.871 -4.724 50.226 1.00 94.25 249 GLN A CA 1
ATOM 1973 C C . GLN A 1 249 ? -28.796 -5.111 49.204 1.00 94.25 249 GLN A C 1
ATOM 1975 O O . GLN A 1 249 ? -28.303 -4.240 48.486 1.00 94.25 249 GLN A O 1
ATOM 1980 N N . GLN A 1 250 ? -28.470 -6.401 49.086 1.00 94.62 250 GLN A N 1
ATOM 1981 C CA . GLN A 1 250 ? -27.511 -6.906 48.099 1.00 94.62 250 GLN A CA 1
ATOM 1982 C C . GLN A 1 250 ? -27.992 -6.674 46.661 1.00 94.62 250 GLN A C 1
ATOM 1984 O O . GLN A 1 250 ? -27.233 -6.141 45.852 1.00 94.62 250 GLN A O 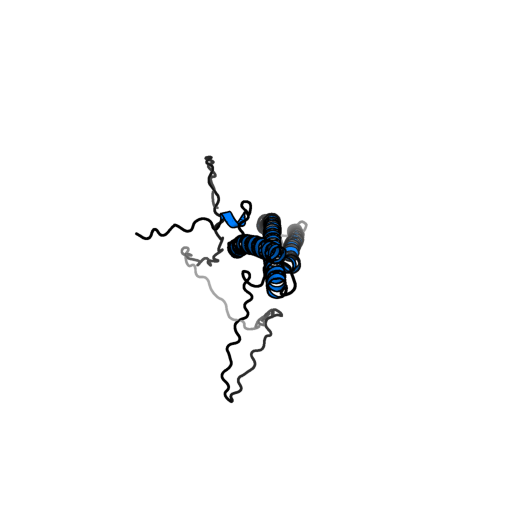1
ATOM 1989 N N . ALA A 1 251 ? -29.261 -6.963 46.361 1.00 94.44 251 ALA A N 1
ATOM 1990 C CA . ALA A 1 251 ? -29.873 -6.685 45.062 1.00 94.44 251 ALA A CA 1
ATOM 1991 C C . ALA A 1 251 ? -29.815 -5.186 44.719 1.00 94.44 251 ALA A C 1
ATOM 1993 O O . ALA A 1 251 ? -29.468 -4.808 43.602 1.00 94.44 251 ALA A O 1
ATOM 1994 N N . THR A 1 252 ? -30.058 -4.311 45.702 1.00 94.50 252 THR A N 1
ATOM 1995 C CA . THR A 1 252 ? -29.953 -2.854 45.520 1.00 94.50 252 THR A CA 1
ATOM 1996 C C . THR A 1 252 ? -28.513 -2.415 45.230 1.00 94.50 252 THR A C 1
ATOM 1998 O O . THR A 1 252 ? -28.287 -1.544 44.386 1.00 94.50 252 THR A O 1
ATOM 2001 N N . VAL A 1 253 ? -27.520 -3.002 45.908 1.00 95.88 253 VAL A N 1
ATOM 2002 C CA . VAL A 1 253 ? -26.097 -2.720 45.650 1.00 95.88 253 VAL A CA 1
ATOM 2003 C C . VAL A 1 253 ? -25.699 -3.172 44.245 1.00 95.88 253 VAL A C 1
ATOM 2005 O O . VAL A 1 253 ? -25.086 -2.389 43.519 1.00 95.88 253 VAL A O 1
ATOM 2008 N N . LEU A 1 254 ? -26.086 -4.381 43.831 1.00 94.50 254 LEU A N 1
ATOM 2009 C CA . LEU A 1 254 ? -25.816 -4.878 42.480 1.00 94.50 254 LEU A CA 1
ATOM 2010 C C . LEU A 1 254 ? -26.518 -4.044 41.407 1.00 94.50 254 LEU A C 1
ATOM 2012 O O . LEU A 1 254 ? -25.899 -3.719 40.401 1.00 94.50 254 LEU A O 1
ATOM 2016 N N . SER A 1 255 ? -27.755 -3.604 41.645 1.00 95.31 255 SER A N 1
ATOM 2017 C CA . SER A 1 255 ? -28.470 -2.701 40.734 1.00 95.31 255 SER A CA 1
ATOM 2018 C C . SER A 1 255 ? -27.730 -1.367 40.541 1.00 95.31 255 SER A C 1
ATOM 2020 O O . SER A 1 255 ? -27.588 -0.882 39.417 1.00 95.31 255 SER A O 1
ATOM 2022 N N . LYS A 1 256 ? -27.161 -0.794 41.613 1.00 96.38 256 LYS A N 1
ATOM 2023 C CA . LYS A 1 256 ? -26.299 0.398 41.505 1.00 96.38 256 LYS A CA 1
ATOM 2024 C C . LYS A 1 256 ? -25.018 0.113 40.716 1.00 96.38 256 LYS A C 1
ATOM 2026 O O . LYS A 1 256 ? -24.610 0.942 39.907 1.00 96.38 256 LYS A O 1
ATOM 2031 N N . GLN A 1 257 ? -24.393 -1.045 40.929 1.00 95.62 257 GLN A N 1
ATOM 2032 C CA . GLN A 1 257 ? -23.205 -1.454 40.172 1.00 95.62 257 GLN A CA 1
ATOM 2033 C C . GLN A 1 257 ? -23.513 -1.691 38.687 1.00 95.62 257 GLN A C 1
ATOM 2035 O O . GLN A 1 257 ? -22.696 -1.329 37.843 1.00 95.62 257 GLN A O 1
ATOM 2040 N N . ALA A 1 258 ? -24.688 -2.238 38.362 1.00 96.12 258 ALA A N 1
ATOM 2041 C CA . ALA A 1 258 ? -25.154 -2.411 36.991 1.00 96.12 258 ALA A CA 1
ATOM 2042 C C . ALA A 1 258 ? -25.323 -1.058 36.286 1.00 96.12 258 ALA A C 1
ATOM 2044 O O . ALA A 1 258 ? -24.822 -0.902 35.179 1.00 96.12 258 ALA A O 1
ATOM 2045 N N . ARG A 1 259 ? -25.901 -0.049 36.956 1.00 95.50 259 ARG A N 1
ATOM 2046 C CA . ARG A 1 259 ? -25.970 1.323 36.414 1.00 95.50 259 ARG A CA 1
ATOM 2047 C C . ARG A 1 259 ? -24.593 1.927 36.145 1.00 95.50 259 ARG A C 1
ATOM 2049 O O . ARG A 1 259 ? -24.399 2.558 35.118 1.00 95.50 259 ARG A O 1
ATOM 2056 N N . LEU A 1 260 ? -23.618 1.744 37.038 1.00 95.88 260 LEU A N 1
ATOM 2057 C CA . LEU A 1 260 ? -22.252 2.223 36.780 1.00 95.88 260 LEU A CA 1
ATOM 2058 C C . LEU A 1 260 ? -21.636 1.534 35.552 1.00 95.88 260 LEU A C 1
ATOM 2060 O O . LEU A 1 260 ? -21.046 2.204 34.710 1.00 95.88 260 LEU A O 1
ATOM 2064 N N . ALA A 1 261 ? -21.824 0.219 35.421 1.00 95.31 261 ALA A N 1
ATOM 2065 C CA . ALA A 1 261 ? -21.369 -0.533 34.253 1.00 95.31 261 ALA A CA 1
ATOM 2066 C C . ALA A 1 261 ? -22.106 -0.132 32.959 1.00 95.31 261 ALA A C 1
ATOM 2068 O O . ALA A 1 261 ? -21.509 -0.170 31.888 1.00 95.31 261 ALA A O 1
ATOM 2069 N N . GLU A 1 262 ? -23.372 0.278 33.053 1.00 94.88 262 GLU A N 1
ATOM 2070 C CA . GLU A 1 262 ? -24.167 0.812 31.942 1.00 94.88 262 GLU A CA 1
ATOM 2071 C C . GLU A 1 262 ? -23.562 2.110 31.393 1.00 94.88 262 GLU A C 1
ATOM 2073 O O . GLU A 1 262 ? -23.355 2.229 30.186 1.00 94.88 262 GLU A O 1
ATOM 2078 N N . TYR A 1 263 ? -23.208 3.055 32.273 1.00 95.38 263 TYR A N 1
ATOM 2079 C CA . TYR A 1 263 ? -22.533 4.291 31.865 1.00 95.38 263 TYR A CA 1
ATOM 2080 C C . TYR A 1 263 ? -21.197 4.007 31.170 1.00 95.38 263 TYR A C 1
ATOM 2082 O O . TYR A 1 263 ? -20.929 4.569 30.110 1.00 95.38 263 TYR A O 1
ATOM 2090 N N . GLU A 1 264 ? -20.377 3.110 31.728 1.00 93.94 264 GLU A N 1
ATOM 2091 C CA . GLU A 1 264 ? -19.109 2.697 31.107 1.00 93.94 264 GLU A CA 1
ATOM 2092 C C . GLU A 1 264 ? -19.335 2.042 29.731 1.00 93.94 264 GLU A C 1
ATOM 2094 O O . GLU A 1 264 ? -18.591 2.300 28.782 1.00 93.94 264 GLU A O 1
ATOM 2099 N N . TYR A 1 265 ? -20.372 1.210 29.600 1.00 94.19 265 TYR A N 1
ATOM 2100 C CA . TYR A 1 265 ? -20.733 0.558 28.343 1.00 94.19 265 TYR A CA 1
ATOM 2101 C C . TYR A 1 265 ? -21.152 1.570 27.270 1.00 94.19 265 TYR A C 1
ATOM 2103 O O . TYR A 1 265 ? -20.581 1.548 26.178 1.00 94.19 265 TYR A O 1
ATOM 2111 N N . TYR A 1 266 ? -22.069 2.492 27.568 1.00 92.75 266 TYR A N 1
ATOM 2112 C CA . TYR A 1 266 ? -22.483 3.513 26.598 1.00 92.75 266 TYR A CA 1
ATOM 2113 C C . TYR A 1 266 ? -21.345 4.462 26.231 1.00 92.75 266 TYR A C 1
ATOM 2115 O O . TYR A 1 266 ? -21.146 4.744 25.050 1.00 92.75 266 TYR A O 1
ATOM 2123 N N . GLN A 1 267 ? -20.518 4.855 27.202 1.00 90.69 267 GLN A N 1
ATOM 2124 C CA . GLN A 1 267 ? -19.309 5.628 26.920 1.00 90.69 267 GLN A CA 1
ATOM 2125 C C . GLN A 1 267 ? -18.371 4.875 25.961 1.00 90.69 267 GLN A C 1
ATOM 2127 O O . GLN A 1 267 ? -17.736 5.481 25.098 1.00 90.69 267 GLN A O 1
ATOM 2132 N N . SER A 1 268 ? -18.288 3.545 26.071 1.00 90.81 268 SER A N 1
ATOM 2133 C CA . SER A 1 268 ? -17.489 2.732 25.150 1.00 90.81 268 SER A CA 1
ATOM 2134 C C . SER A 1 268 ? -18.072 2.654 23.736 1.00 90.81 268 SER A C 1
ATOM 2136 O O . SER A 1 268 ? -17.295 2.522 22.794 1.00 90.81 268 SER A O 1
ATOM 2138 N N . ILE A 1 269 ? -19.399 2.756 23.577 1.00 88.94 269 ILE A N 1
ATOM 2139 C CA . ILE A 1 269 ? -20.065 2.835 22.264 1.00 88.94 269 ILE A CA 1
ATOM 2140 C C . ILE A 1 269 ? -19.721 4.163 21.597 1.00 88.94 269 ILE A C 1
ATOM 2142 O O . ILE A 1 269 ? -19.216 4.170 20.481 1.00 88.94 269 ILE A O 1
ATOM 2146 N N . GLU A 1 270 ? -19.891 5.277 22.315 1.00 85.50 270 GLU A N 1
ATOM 2147 C CA . GLU A 1 270 ? -19.539 6.611 21.809 1.00 85.50 270 GLU A CA 1
ATOM 2148 C C . GLU A 1 270 ? -18.067 6.692 21.404 1.00 85.50 270 GLU A C 1
ATOM 2150 O O . GLU A 1 270 ? -17.705 7.296 20.393 1.00 85.50 270 GLU A O 1
ATOM 2155 N N . GLN A 1 271 ? -17.199 6.038 22.179 1.00 82.12 271 GLN A N 1
ATOM 2156 C CA . GLN A 1 271 ? -15.815 5.865 21.789 1.00 82.12 271 GLN A CA 1
ATOM 2157 C C . GLN A 1 271 ? -15.730 5.018 20.511 1.00 82.12 271 GLN A C 1
ATOM 2159 O O . GLN A 1 271 ? -15.171 5.503 19.531 1.00 82.12 271 GLN A O 1
ATOM 2164 N N . ALA A 1 272 ? -16.263 3.797 20.479 1.00 77.06 272 ALA A N 1
ATOM 2165 C CA . ALA A 1 272 ? -16.165 2.889 19.332 1.00 77.06 272 ALA A CA 1
ATOM 2166 C C . ALA A 1 272 ? -16.663 3.500 18.006 1.00 77.06 272 ALA A C 1
ATOM 2168 O O . ALA A 1 272 ? -16.008 3.290 16.984 1.00 77.06 272 ALA A O 1
ATOM 2169 N N . ASP A 1 273 ? -17.738 4.289 18.044 1.00 74.44 273 ASP A N 1
ATOM 2170 C CA . ASP A 1 273 ? -18.324 4.979 16.886 1.00 74.44 273 ASP A CA 1
ATOM 2171 C C . ASP A 1 273 ? -17.566 6.267 16.507 1.00 74.44 273 ASP A C 1
ATOM 2173 O O . ASP A 1 273 ? -17.657 6.760 15.379 1.00 74.44 273 ASP A O 1
ATOM 2177 N N . GLY A 1 274 ? -16.780 6.813 17.438 1.00 70.56 274 GLY A N 1
ATOM 2178 C CA . GLY A 1 274 ? -15.887 7.940 17.196 1.00 70.56 274 GLY A CA 1
ATOM 2179 C C . GLY A 1 274 ? -14.686 7.568 16.311 1.00 70.56 274 GLY A C 1
ATOM 2180 O O . GLY A 1 274 ? -14.238 6.415 16.299 1.00 70.56 274 GLY A O 1
ATOM 2181 N N . PRO A 1 275 ? -14.097 8.545 15.595 1.00 64.88 275 PRO A N 1
ATOM 2182 C CA . PRO A 1 275 ? -13.038 8.286 14.626 1.00 64.88 275 PRO A CA 1
ATOM 2183 C C . PRO A 1 275 ? -11.831 7.601 15.283 1.00 64.88 275 PRO A C 1
ATOM 2185 O O . PRO A 1 275 ? -11.313 8.056 16.304 1.00 64.88 275 PRO A O 1
ATOM 2188 N N . VAL A 1 276 ? -11.360 6.506 14.678 1.00 65.12 276 VAL A N 1
ATOM 2189 C CA . VAL A 1 276 ? -10.108 5.848 15.073 1.00 65.12 276 VAL A CA 1
ATOM 2190 C C . VAL A 1 276 ? -8.961 6.716 14.565 1.00 65.12 276 VAL A C 1
ATOM 2192 O O . VAL A 1 276 ? -8.524 6.580 13.426 1.00 65.12 276 VAL A O 1
ATOM 2195 N N . VAL A 1 277 ? -8.505 7.649 15.397 1.00 59.31 277 VAL A N 1
ATOM 2196 C CA . VAL A 1 277 ? -7.323 8.473 15.122 1.00 59.31 277 VAL A CA 1
ATOM 2197 C C . VAL A 1 277 ? -6.211 8.005 16.054 1.00 59.31 277 VAL A C 1
ATOM 2199 O O . VAL A 1 277 ? -6.177 8.416 17.215 1.00 59.31 277 VAL A O 1
ATOM 2202 N N . PRO A 1 278 ? -5.297 7.132 15.598 1.00 59.06 278 PRO A N 1
ATOM 2203 C CA . PRO A 1 278 ? -4.045 6.945 16.309 1.00 59.06 278 PRO A CA 1
ATOM 2204 C C . PRO A 1 278 ? -3.307 8.285 16.289 1.00 59.06 278 PRO A C 1
ATOM 2206 O O . PRO A 1 278 ? -3.141 8.874 15.220 1.00 59.06 278 PRO A O 1
ATOM 2209 N N . ALA A 1 279 ? -2.841 8.757 17.448 1.00 55.00 279 ALA A N 1
ATOM 2210 C CA . ALA A 1 279 ? -2.075 10.005 17.558 1.00 55.00 279 ALA A CA 1
ATOM 2211 C C . ALA A 1 279 ? -0.800 10.015 16.682 1.00 55.00 279 ALA A C 1
ATOM 2213 O O . ALA A 1 279 ? -0.243 11.073 16.408 1.00 55.00 279 ALA A O 1
ATOM 2214 N N . GLU A 1 280 ? -0.370 8.840 16.217 1.00 55.19 280 GLU A N 1
ATOM 2215 C CA . GLU A 1 280 ? 0.841 8.608 15.428 1.00 55.19 280 GLU A CA 1
ATOM 2216 C C . GLU A 1 280 ? 0.560 8.240 13.958 1.00 55.19 280 GLU A C 1
ATOM 2218 O O . GLU A 1 280 ? 1.491 7.959 13.208 1.00 55.19 280 GLU A O 1
ATOM 2223 N N . CYS A 1 281 ? -0.703 8.230 13.512 1.00 51.56 281 CYS A N 1
ATOM 2224 C CA . CYS A 1 281 ? -1.025 7.848 12.137 1.00 51.56 281 CYS A CA 1
ATOM 2225 C C . CYS A 1 281 ? -0.681 8.983 11.165 1.00 51.56 281 CYS A C 1
ATOM 2227 O O . CYS A 1 281 ? -1.287 10.060 11.196 1.00 51.56 281 CYS A O 1
ATOM 2229 N N . SER A 1 282 ? 0.272 8.735 10.264 1.00 50.75 282 SER A N 1
ATOM 2230 C CA . SER A 1 282 ? 0.773 9.750 9.332 1.00 50.75 282 SER A CA 1
ATOM 2231 C C . SER A 1 282 ? -0.300 10.206 8.327 1.00 50.75 282 SER A C 1
ATOM 2233 O O . SER A 1 282 ? -0.254 11.340 7.847 1.00 50.75 282 SER A O 1
ATOM 2235 N N . LEU A 1 283 ? -1.309 9.364 8.067 1.00 52.41 283 LEU A N 1
ATOM 2236 C CA . LEU A 1 283 ? -2.498 9.683 7.263 1.00 52.41 283 LEU A CA 1
ATOM 2237 C C . LEU A 1 283 ? -3.444 10.700 7.932 1.00 52.41 283 LEU A C 1
ATOM 2239 O O . LEU A 1 283 ? -4.168 11.415 7.237 1.00 52.41 283 LEU A O 1
ATOM 2243 N N . CYS A 1 284 ? -3.436 10.813 9.263 1.00 46.78 284 CYS A N 1
ATOM 2244 C CA . CYS A 1 284 ? -4.320 11.730 9.992 1.00 46.78 284 CYS A CA 1
ATOM 2245 C C . CYS A 1 284 ? -3.833 13.188 9.959 1.00 46.78 284 CYS A C 1
ATOM 2247 O O . CYS A 1 284 ? -4.639 14.103 10.118 1.00 46.78 284 CYS A O 1
ATOM 2249 N N . LEU A 1 285 ? -2.549 13.428 9.671 1.00 44.00 285 LEU A N 1
ATOM 2250 C CA . LEU A 1 285 ? -1.985 14.778 9.534 1.00 44.00 285 LEU A CA 1
ATOM 2251 C C . LEU A 1 285 ? -2.460 15.524 8.274 1.00 44.00 285 LEU A C 1
ATOM 2253 O O . LEU A 1 285 ? -2.284 16.737 8.195 1.00 44.00 285 LEU A O 1
ATOM 2257 N N . VAL A 1 286 ? -3.092 14.840 7.313 1.00 47.03 286 VAL A N 1
ATOM 2258 C CA . VAL A 1 286 ? -3.620 15.468 6.085 1.00 47.03 286 VAL A CA 1
ATOM 2259 C C . VAL A 1 286 ? -5.076 15.939 6.247 1.00 47.03 286 VAL A C 1
ATOM 2261 O O . VAL A 1 286 ? -5.508 16.841 5.538 1.00 47.03 286 VAL A O 1
ATOM 2264 N N . ALA A 1 287 ? -5.835 15.400 7.210 1.00 42.78 287 ALA A N 1
ATOM 2265 C CA . ALA A 1 287 ? -7.265 15.703 7.389 1.00 42.78 287 ALA A CA 1
ATOM 2266 C C . ALA A 1 287 ? -7.578 16.684 8.544 1.00 42.78 287 ALA A C 1
ATOM 2268 O O . ALA A 1 287 ? -8.737 16.862 8.912 1.00 42.78 287 ALA A O 1
ATOM 2269 N N . GLY A 1 288 ? -6.560 17.326 9.124 1.00 40.75 288 GLY A N 1
ATOM 2270 C CA . GLY A 1 288 ? -6.679 18.197 10.299 1.00 40.75 288 GLY A CA 1
ATOM 2271 C C . GLY A 1 288 ? -6.711 19.696 9.992 1.00 40.75 288 GLY A C 1
ATOM 2272 O O . GLY A 1 288 ? -5.971 20.446 10.619 1.00 40.75 288 GLY A O 1
ATOM 2273 N N . GLN A 1 289 ? -7.523 20.149 9.033 1.00 39.09 289 GLN A N 1
ATOM 2274 C CA . GLN A 1 289 ? -7.828 21.579 8.858 1.00 39.09 289 GLN A CA 1
ATOM 2275 C C . GLN A 1 289 ? -9.176 21.770 8.153 1.00 39.09 289 GLN A C 1
ATOM 2277 O O . GLN A 1 289 ? -9.264 22.189 7.004 1.00 39.09 289 GLN A O 1
ATOM 2282 N N . LEU A 1 290 ? -10.258 21.458 8.867 1.00 33.62 290 LEU A N 1
ATOM 2283 C CA . LEU A 1 290 ? -11.552 22.076 8.591 1.00 33.62 290 LEU A CA 1
ATOM 2284 C C . LEU A 1 290 ? -11.620 23.368 9.420 1.00 33.62 290 LEU A C 1
ATOM 2286 O O . LEU A 1 290 ? -11.471 23.291 10.643 1.00 33.62 290 LEU A O 1
ATOM 2290 N N . PRO A 1 291 ? -11.791 24.554 8.805 1.00 36.62 291 PRO A N 1
ATOM 2291 C CA . PRO A 1 291 ? -11.984 25.779 9.562 1.00 36.62 291 PRO A CA 1
ATOM 2292 C C . PRO A 1 291 ? -13.298 25.670 10.336 1.00 36.62 291 PRO A C 1
ATOM 2294 O O . PRO A 1 291 ? -14.344 25.348 9.773 1.00 36.62 291 PRO A O 1
ATOM 2297 N N . ALA A 1 292 ? -13.226 25.931 11.639 1.00 34.06 292 ALA A N 1
ATOM 2298 C CA . ALA A 1 292 ? -14.395 26.100 12.479 1.00 34.06 292 ALA A CA 1
ATOM 2299 C C . ALA A 1 292 ? -15.279 27.198 11.871 1.00 34.06 292 ALA A C 1
ATOM 2301 O O . ALA A 1 292 ? -14.920 28.374 11.886 1.00 34.06 292 ALA A O 1
ATOM 2302 N N . THR A 1 293 ? -16.435 26.824 11.325 1.00 36.16 293 THR A N 1
ATOM 2303 C CA . THR A 1 293 ? -17.498 27.785 11.045 1.00 36.16 293 THR A CA 1
ATOM 2304 C C . THR A 1 293 ? -18.033 28.253 12.392 1.00 36.16 293 THR A C 1
ATOM 2306 O O . THR A 1 293 ? -18.823 27.557 13.035 1.00 36.16 293 THR A O 1
ATOM 2309 N N . SER A 1 294 ? -17.562 29.412 12.842 1.00 33.09 294 SER A N 1
ATOM 2310 C CA . SER A 1 294 ? -18.186 30.157 13.926 1.00 33.09 294 SER A CA 1
ATOM 2311 C C . SER A 1 294 ? -19.611 30.507 13.503 1.00 33.09 294 SER A C 1
ATOM 2313 O O . SER A 1 294 ? -19.817 31.313 12.597 1.00 33.09 294 SER A O 1
ATOM 2315 N N . ARG A 1 295 ? -20.597 29.884 14.151 1.00 35.69 295 ARG A N 1
ATOM 2316 C CA . ARG A 1 295 ? -21.933 30.466 14.258 1.00 35.69 295 ARG A CA 1
ATOM 2317 C C . ARG A 1 295 ? -21.856 31.588 15.292 1.00 35.69 295 ARG A C 1
ATOM 2319 O O . ARG A 1 295 ? -21.638 31.310 16.470 1.00 35.69 295 ARG A O 1
ATOM 2326 N N . SER A 1 296 ? -22.043 32.814 14.826 1.00 39.56 296 SER A N 1
ATOM 2327 C CA . SER A 1 296 ? -22.596 33.943 15.575 1.00 39.56 296 SER A CA 1
ATOM 2328 C C . SER A 1 296 ? -23.689 34.546 14.715 1.00 39.56 296 SER A C 1
ATOM 2330 O O . SER A 1 296 ? -23.364 34.797 13.531 1.00 39.56 296 SER A O 1
#

Nearest PDB structures (foldseek):
  5c1f-assembly1_B  TM=7.479E-01  e=4.719E-03  Schizosaccharomyces pombe 972h-
  5i6r-assembly1_A-2  TM=5.720E-01  e=1.368E-01  Homo sapiens
  5i7d-assembly1_A  TM=7.300E-01  e=5.492E-01  Homo sapiens
  8a1g-assembly2_B  TM=3.794E-01  e=7.174E-01  Homo sapiens
  8afz-assembly1_A  TM=3.839E-01  e=1.877E+00  Homo sapiens

Organism: NCBI:txid1628268

Mean predicted aligned error: 18.5 Å